Protein AF-A0A4Q3UX45-F1 (afdb_monomer_lite)

pLDDT: mean 86.04, std 10.52, range [52.03, 97.5]

Structure (mmCIF, N/CA/C/O backbone):
data_AF-A0A4Q3UX45-F1
#
_entry.id   AF-A0A4Q3UX45-F1
#
loop_
_atom_site.group_PDB
_atom_site.id
_atom_site.type_symbol
_atom_site.label_atom_id
_atom_site.label_alt_id
_atom_site.label_comp_id
_atom_site.label_asym_id
_atom_site.label_entity_id
_atom_site.label_seq_id
_atom_site.pdbx_PDB_ins_code
_atom_site.Cartn_x
_atom_site.Cartn_y
_atom_site.Cartn_z
_atom_site.occupancy
_atom_site.B_iso_or_equiv
_atom_site.auth_seq_id
_atom_site.auth_comp_id
_atom_site.auth_asym_id
_atom_site.auth_atom_id
_atom_site.pdbx_PDB_model_num
ATOM 1 N N . MET A 1 1 ? -12.780 1.726 -6.350 1.00 89.19 1 MET A N 1
ATOM 2 C CA . MET A 1 1 ? -12.411 1.282 -4.982 1.00 89.19 1 MET A CA 1
ATOM 3 C C . MET A 1 1 ? -13.266 1.918 -3.891 1.00 89.19 1 MET A C 1
ATOM 5 O O . MET A 1 1 ? -13.877 1.175 -3.138 1.00 89.19 1 MET A O 1
ATOM 9 N N . ALA A 1 2 ? -13.366 3.252 -3.803 1.00 91.94 2 ALA A N 1
ATOM 10 C CA . ALA A 1 2 ? -14.155 3.919 -2.755 1.00 91.94 2 ALA A CA 1
ATOM 11 C C . ALA A 1 2 ? -15.639 3.493 -2.726 1.00 91.94 2 ALA A C 1
ATOM 13 O O . ALA A 1 2 ? -16.190 3.243 -1.657 1.00 91.94 2 ALA A O 1
ATOM 14 N N . SER A 1 3 ? -16.268 3.343 -3.897 1.00 93.8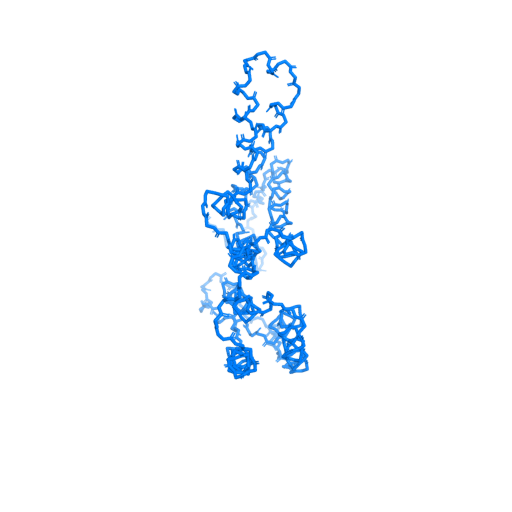1 3 SER A N 1
ATOM 15 C CA . SER A 1 3 ? -17.638 2.825 -4.032 1.00 93.81 3 SER A CA 1
ATOM 16 C C . SER A 1 3 ? -17.791 1.411 -3.462 1.00 93.81 3 SER A C 1
ATOM 18 O O . SER A 1 3 ? -18.691 1.178 -2.659 1.00 93.81 3 SER A O 1
ATOM 20 N N . TYR A 1 4 ? -16.875 0.495 -3.788 1.00 93.19 4 TYR A N 1
ATOM 21 C CA . TYR A 1 4 ? -16.869 -0.869 -3.247 1.00 93.19 4 TYR A CA 1
ATOM 22 C C . TYR A 1 4 ? -16.605 -0.897 -1.733 1.00 93.19 4 TYR A C 1
ATOM 24 O O . TYR A 1 4 ? -17.328 -1.551 -0.987 1.00 93.19 4 TYR A O 1
ATOM 32 N N . ALA A 1 5 ? -15.644 -0.109 -1.244 1.00 91.81 5 ALA A N 1
ATOM 33 C CA . ALA A 1 5 ? -15.393 0.012 0.191 1.00 91.81 5 ALA A CA 1
ATOM 34 C C . ALA A 1 5 ? -16.618 0.560 0.943 1.00 91.81 5 ALA A C 1
ATOM 36 O O . ALA A 1 5 ? -16.928 0.114 2.047 1.00 91.81 5 ALA A O 1
ATOM 37 N N . ARG A 1 6 ? -17.357 1.501 0.339 1.00 91.56 6 ARG A N 1
ATOM 38 C CA . ARG A 1 6 ? -18.617 2.020 0.886 1.00 91.56 6 ARG A CA 1
ATOM 39 C C . ARG A 1 6 ? -19.732 0.977 0.854 1.00 91.56 6 ARG A C 1
ATOM 41 O O . ARG A 1 6 ? -20.491 0.897 1.818 1.00 91.56 6 ARG A O 1
ATOM 48 N N . TYR A 1 7 ? -19.819 0.180 -0.208 1.00 92.00 7 TYR A N 1
ATOM 49 C CA . TYR A 1 7 ? -20.739 -0.951 -0.301 1.00 92.00 7 TYR A CA 1
ATOM 50 C C . TYR A 1 7 ? -20.509 -1.952 0.843 1.00 92.00 7 TYR A C 1
ATOM 52 O O . TYR A 1 7 ? -21.438 -2.220 1.606 1.00 92.00 7 TYR A O 1
ATOM 60 N N . GLU A 1 8 ? -19.269 -2.412 1.035 1.00 90.25 8 GLU A N 1
ATOM 61 C CA . GLU A 1 8 ? -18.909 -3.329 2.126 1.00 90.25 8 GLU A CA 1
ATOM 62 C C . GLU A 1 8 ? -19.123 -2.679 3.501 1.00 90.25 8 GLU A C 1
ATOM 64 O O . GLU A 1 8 ? -19.704 -3.281 4.404 1.00 90.25 8 GLU A O 1
ATOM 69 N N . ARG A 1 9 ? -18.764 -1.399 3.669 1.00 88.06 9 ARG A N 1
ATOM 70 C CA . ARG A 1 9 ? -18.966 -0.687 4.939 1.00 88.06 9 ARG A CA 1
ATOM 71 C C . ARG A 1 9 ? -20.437 -0.620 5.363 1.00 88.06 9 ARG A C 1
ATOM 73 O O . ARG A 1 9 ? -20.708 -0.677 6.563 1.00 88.06 9 ARG A O 1
ATOM 80 N N . LEU A 1 10 ? -21.350 -0.434 4.409 1.00 86.00 10 LEU A N 1
ATOM 81 C CA . LEU A 1 10 ? -22.784 -0.250 4.661 1.00 86.00 10 LEU A CA 1
ATOM 82 C C . LEU A 1 10 ? -23.580 -1.561 4.644 1.00 86.00 10 LEU A C 1
ATOM 84 O O . LEU A 1 10 ? -24.666 -1.601 5.215 1.00 86.00 10 LEU A O 1
ATOM 88 N N . GLY A 1 11 ? -23.082 -2.599 3.967 1.00 80.00 11 GLY A N 1
ATOM 89 C CA . GLY A 1 11 ? -23.815 -3.845 3.734 1.00 80.00 11 GLY A CA 1
ATOM 90 C C . GLY A 1 11 ? -23.221 -5.096 4.385 1.00 80.00 11 GLY A C 1
ATOM 91 O O . GLY A 1 11 ? -23.948 -6.082 4.529 1.00 80.00 11 GLY A O 1
ATOM 92 N N . ALA A 1 12 ? -21.938 -5.108 4.758 1.00 79.81 12 ALA A N 1
ATOM 93 C CA . ALA A 1 12 ? -21.314 -6.277 5.378 1.00 79.81 12 ALA A CA 1
ATOM 94 C C . ALA A 1 12 ? -21.759 -6.415 6.837 1.00 79.81 12 ALA A C 1
ATOM 96 O O . ALA A 1 12 ? -21.592 -5.493 7.639 1.00 79.81 12 ALA A O 1
ATOM 97 N N . SER A 1 13 ? -22.296 -7.587 7.176 1.00 80.62 13 SER A N 1
ATOM 98 C CA . SER A 1 13 ? -22.642 -7.922 8.559 1.00 80.62 13 SER A CA 1
ATOM 99 C C . SER A 1 13 ? -21.373 -8.115 9.387 1.00 80.62 13 SER A C 1
ATOM 101 O O . SER A 1 13 ? -20.330 -8.510 8.857 1.00 80.62 13 SER A O 1
ATOM 103 N N . ALA A 1 14 ? -21.448 -7.827 10.685 1.00 80.81 14 ALA A N 1
ATOM 104 C CA . ALA A 1 14 ? -20.389 -8.222 11.604 1.00 80.81 14 ALA A CA 1
ATOM 105 C C . ALA A 1 14 ? -20.322 -9.755 11.675 1.00 80.81 14 ALA A C 1
ATOM 107 O O . ALA A 1 14 ? -21.340 -10.434 11.536 1.00 80.81 14 ALA A O 1
ATOM 108 N N . LEU A 1 15 ? -19.122 -10.293 11.876 1.00 79.31 15 LEU A N 1
ATOM 109 C CA . LEU A 1 15 ? -18.953 -11.682 12.278 1.00 79.31 15 LEU A CA 1
ATOM 110 C C . LEU A 1 15 ? -19.750 -11.938 13.569 1.00 79.31 15 LEU A C 1
ATOM 112 O O . LEU A 1 15 ? -19.838 -11.026 14.400 1.00 79.31 15 LEU A O 1
ATOM 116 N N . PRO A 1 16 ? -20.322 -13.145 13.747 1.00 73.81 16 PRO A N 1
ATOM 117 C CA . PRO A 1 16 ? -20.953 -13.510 15.006 1.00 73.81 16 PRO A CA 1
ATOM 118 C C . PRO A 1 16 ? -19.961 -13.255 16.138 1.00 73.81 16 PRO A C 1
ATOM 120 O O . PRO A 1 16 ? -18.805 -13.679 16.056 1.00 73.81 16 PRO A O 1
ATOM 123 N N . LYS A 1 17 ? -20.391 -12.514 17.162 1.00 70.75 17 LYS A N 1
ATOM 124 C CA . LYS A 1 17 ? -19.606 -12.438 18.392 1.00 70.75 17 LYS A CA 1
ATOM 125 C C . LYS A 1 17 ? -19.568 -13.843 19.013 1.00 70.75 17 LYS A C 1
ATOM 127 O O . LYS A 1 17 ? -20.551 -14.570 18.850 1.00 70.75 17 LYS A O 1
ATOM 132 N N . PRO A 1 18 ? -18.467 -14.230 19.680 1.00 72.31 18 PRO A N 1
ATOM 133 C CA . PRO A 1 18 ? -18.466 -15.437 20.500 1.00 72.31 18 PRO A CA 1
ATOM 134 C C . PRO A 1 18 ? -19.637 -15.393 21.489 1.00 72.31 18 PRO A C 1
ATOM 136 O O . PRO A 1 18 ? -20.105 -14.302 21.833 1.00 72.31 18 PRO A O 1
ATOM 139 N N . GLU A 1 19 ? -20.135 -16.567 21.883 1.00 72.56 19 GLU A N 1
ATOM 140 C CA . GLU A 1 19 ? -21.236 -16.656 22.843 1.00 72.56 19 GLU A CA 1
ATOM 141 C C . GLU A 1 19 ? -20.913 -15.816 24.084 1.00 72.56 19 GLU A C 1
ATOM 143 O O . GLU A 1 19 ? -19.772 -15.858 24.557 1.00 72.56 19 GLU A O 1
ATOM 148 N N . PRO A 1 20 ? -21.873 -15.004 24.565 1.00 68.06 20 PRO A N 1
ATOM 149 C CA . PRO A 1 20 ? -21.620 -14.088 25.659 1.00 68.06 20 PRO A CA 1
ATOM 150 C C . PRO A 1 20 ? -21.168 -14.867 26.893 1.00 68.06 20 PRO A C 1
ATOM 152 O O . PRO A 1 20 ? -21.844 -15.793 27.344 1.00 68.06 20 PRO A O 1
ATOM 155 N N . GLY A 1 21 ? -20.006 -14.495 27.419 1.00 70.00 21 GLY A N 1
ATOM 156 C CA . GLY A 1 21 ? -19.468 -15.080 28.636 1.00 70.00 21 GLY A CA 1
ATOM 157 C C . GLY A 1 21 ? -20.211 -14.573 29.877 1.00 70.00 21 GLY A C 1
ATOM 158 O O . GLY A 1 21 ? -20.934 -13.580 29.813 1.00 70.00 21 GLY A O 1
ATOM 159 N N . PRO A 1 22 ? -19.984 -15.181 31.053 1.00 65.88 22 PRO A N 1
ATOM 160 C CA . PRO A 1 22 ? -20.593 -14.743 32.315 1.00 65.88 22 PRO A CA 1
ATOM 161 C C . PRO A 1 22 ? -20.213 -13.308 32.737 1.00 65.88 22 PRO A C 1
ATOM 163 O O . PRO A 1 22 ? -20.811 -12.763 33.659 1.00 65.88 22 PRO A O 1
ATOM 166 N N . LEU A 1 23 ? -19.225 -12.698 32.071 1.00 68.50 23 LEU A N 1
ATOM 167 C CA . LEU A 1 23 ? -18.780 -11.318 32.286 1.00 68.50 23 LEU A CA 1
ATOM 168 C C . LEU A 1 23 ? -19.378 -10.324 31.278 1.00 68.50 23 LEU A C 1
ATOM 170 O O . LEU A 1 23 ? -19.192 -9.116 31.437 1.00 68.50 23 LEU A O 1
ATOM 174 N N . ASP A 1 24 ? -20.063 -10.805 30.238 1.00 65.38 24 ASP A N 1
ATOM 175 C CA . ASP A 1 24 ? -20.664 -9.930 29.240 1.00 65.38 24 ASP A CA 1
ATOM 176 C C . ASP A 1 24 ? -21.957 -9.305 29.783 1.00 65.38 24 ASP A C 1
ATOM 178 O O . ASP A 1 24 ? -22.755 -9.975 30.445 1.00 65.38 24 ASP A O 1
ATOM 182 N N . PRO A 1 25 ? -22.198 -8.008 29.517 1.00 66.88 25 PRO A N 1
ATOM 183 C CA . PRO A 1 25 ? -23.401 -7.344 29.990 1.00 66.88 25 PRO A CA 1
ATOM 184 C C . PRO A 1 25 ? -24.648 -8.040 29.417 1.00 66.88 25 PRO A C 1
ATOM 186 O O . PRO A 1 25 ? -24.677 -8.351 28.220 1.00 66.88 25 PRO A O 1
ATOM 189 N N . PRO A 1 26 ? -25.699 -8.259 30.231 1.00 66.94 26 PRO A N 1
ATOM 190 C CA . PRO A 1 26 ? -26.900 -8.944 29.779 1.00 66.94 26 PRO A CA 1
ATOM 191 C C . PRO A 1 26 ? -27.541 -8.185 28.615 1.00 66.94 26 PRO A C 1
ATOM 193 O O . PRO A 1 26 ? -27.599 -6.952 28.611 1.00 66.94 26 PRO A O 1
ATOM 196 N N . ALA A 1 27 ? -28.042 -8.923 27.622 1.00 63.50 27 ALA A N 1
ATOM 197 C CA . ALA A 1 27 ? -28.739 -8.338 26.485 1.00 63.50 27 ALA A CA 1
ATOM 198 C C . ALA A 1 27 ? -29.970 -7.552 26.976 1.00 63.50 27 ALA A C 1
ATOM 200 O O . ALA A 1 27 ? -30.952 -8.119 27.451 1.00 63.50 27 ALA A O 1
ATOM 201 N N . THR A 1 28 ? -29.915 -6.223 26.899 1.00 64.50 28 THR A N 1
ATOM 202 C CA . THR A 1 28 ? -31.010 -5.343 27.328 1.00 64.50 28 THR A CA 1
ATOM 203 C C . THR A 1 28 ? -32.055 -5.191 26.221 1.00 64.50 28 THR A C 1
ATOM 205 O O . THR A 1 28 ? -31.749 -5.342 25.038 1.00 64.50 28 THR A O 1
ATOM 208 N N . LYS A 1 29 ? -33.294 -4.801 26.567 1.00 52.03 29 LYS A N 1
ATOM 209 C CA . LYS A 1 29 ? -34.381 -4.499 25.602 1.00 52.03 29 LYS A CA 1
ATOM 210 C C . LYS A 1 29 ? -33.999 -3.479 24.508 1.00 52.03 29 LYS A C 1
ATOM 212 O O . LYS A 1 29 ? -34.695 -3.381 23.501 1.00 52.03 29 LYS A O 1
ATOM 217 N N . SER A 1 30 ? -32.923 -2.708 24.690 1.00 55.88 30 SER A N 1
ATOM 218 C CA . SER A 1 30 ? -32.415 -1.723 23.726 1.00 55.88 30 SER A CA 1
ATOM 219 C C . SER A 1 30 ? -31.365 -2.271 22.752 1.00 55.88 30 SER A C 1
ATOM 221 O O . SER A 1 30 ? -30.967 -1.546 21.837 1.00 55.88 30 SER A O 1
ATOM 223 N N . SER A 1 31 ? -30.946 -3.535 22.879 1.00 58.84 31 SER A N 1
ATOM 224 C CA . SER A 1 31 ? -30.048 -4.191 21.922 1.00 58.84 31 SER A CA 1
ATOM 225 C C . SER A 1 31 ? -30.778 -4.498 20.605 1.00 58.84 31 SER A C 1
ATOM 227 O O . SER A 1 31 ? -31.187 -5.614 20.305 1.00 58.84 31 SER A O 1
ATOM 229 N N . ARG A 1 32 ? -31.002 -3.454 19.798 1.00 54.66 32 ARG A N 1
ATOM 230 C CA . ARG A 1 32 ? -31.615 -3.572 18.471 1.00 54.66 32 ARG A CA 1
ATOM 231 C C . ARG A 1 32 ? -30.605 -4.155 17.487 1.00 54.66 32 ARG A C 1
ATOM 233 O O . ARG A 1 32 ? -29.562 -3.555 17.236 1.00 54.66 32 ARG A O 1
ATOM 240 N N . LEU A 1 33 ? -30.959 -5.277 16.865 1.00 56.91 33 LEU A N 1
ATOM 241 C CA . LEU A 1 33 ? -30.326 -5.728 15.629 1.00 56.91 33 LEU A CA 1
ATOM 242 C C . LEU A 1 33 ? -30.602 -4.676 14.550 1.00 56.91 33 LEU A C 1
ATOM 244 O O . LEU A 1 33 ? -31.740 -4.500 14.111 1.00 56.91 33 LEU A O 1
ATOM 248 N N . SER A 1 34 ? -29.578 -3.927 14.144 1.00 55.97 34 SER A N 1
ATOM 249 C CA . SER A 1 34 ? -29.713 -3.040 12.995 1.00 55.97 34 SER A CA 1
ATOM 250 C C . SER A 1 34 ? -29.810 -3.902 11.736 1.00 55.97 34 SER A C 1
ATOM 252 O O . SER A 1 34 ? -28.873 -4.601 11.355 1.00 55.97 34 SER A O 1
ATOM 254 N N . LEU A 1 35 ? -30.973 -3.882 11.084 1.00 59.50 35 LEU A N 1
ATOM 255 C CA . LEU A 1 35 ? -31.128 -4.491 9.768 1.00 59.50 35 LEU A CA 1
ATOM 256 C C . LEU A 1 35 ? -30.293 -3.679 8.772 1.00 59.50 35 LEU A C 1
ATOM 258 O O . LEU A 1 35 ? -30.661 -2.571 8.374 1.00 59.50 35 LEU A O 1
ATOM 262 N N . LEU A 1 36 ? -29.135 -4.215 8.387 1.00 65.56 36 LEU A N 1
ATOM 263 C CA . LEU A 1 36 ? -28.297 -3.617 7.353 1.00 65.56 36 LEU A CA 1
ATOM 264 C C . LEU A 1 36 ? -28.993 -3.774 5.999 1.00 65.56 36 LEU A C 1
ATOM 266 O O . LEU A 1 36 ? -29.060 -4.866 5.435 1.00 65.56 36 LEU A O 1
ATOM 270 N N . ARG A 1 37 ? -29.514 -2.670 5.456 1.00 68.25 37 ARG A N 1
ATOM 271 C CA . ARG A 1 37 ? -30.118 -2.664 4.121 1.00 68.25 37 ARG A CA 1
ATOM 272 C C . ARG A 1 37 ? -29.024 -2.660 3.059 1.00 68.25 37 ARG A C 1
ATOM 274 O O . ARG A 1 37 ? -28.214 -1.735 2.984 1.00 68.25 37 ARG A O 1
ATOM 281 N N . GLU A 1 38 ? -29.031 -3.677 2.206 1.00 71.31 38 GLU A N 1
ATOM 282 C CA . GLU A 1 38 ? -28.116 -3.765 1.073 1.00 71.31 38 GLU A CA 1
ATOM 283 C C . GLU A 1 38 ? -28.329 -2.596 0.102 1.00 71.31 38 GLU A C 1
ATOM 285 O O . GLU A 1 38 ? -29.424 -2.380 -0.416 1.00 71.31 38 GLU A O 1
ATOM 290 N N . ARG A 1 39 ? -27.258 -1.849 -0.181 1.00 83.38 39 ARG A N 1
ATOM 291 C CA . ARG A 1 39 ? -27.262 -0.753 -1.158 1.00 83.38 39 ARG A CA 1
ATOM 292 C C . ARG A 1 39 ? -26.524 -1.170 -2.428 1.00 83.38 39 ARG A C 1
ATOM 294 O O . ARG A 1 39 ? -25.414 -0.701 -2.680 1.00 83.38 39 ARG A O 1
ATOM 301 N N . LYS A 1 40 ? -27.157 -2.038 -3.229 1.00 87.31 40 LYS A N 1
ATOM 302 C CA . LYS A 1 40 ? -26.594 -2.600 -4.478 1.00 87.31 40 LYS A CA 1
ATOM 303 C C . LYS A 1 40 ? -26.080 -1.538 -5.458 1.00 87.31 40 LYS A C 1
ATOM 305 O O . LYS A 1 40 ? -25.130 -1.803 -6.183 1.00 87.31 40 LYS A O 1
ATOM 310 N N . GLY A 1 41 ? -26.633 -0.321 -5.426 1.00 91.81 41 GLY A N 1
ATOM 311 C CA . GLY A 1 41 ? -26.172 0.798 -6.258 1.00 91.81 41 GLY A CA 1
ATOM 312 C C . GLY A 1 41 ? -24.676 1.109 -6.116 1.00 91.81 41 GLY A C 1
ATOM 313 O O . GLY A 1 41 ? -24.026 1.417 -7.107 1.00 91.81 41 GLY A O 1
ATOM 314 N N . TRP A 1 42 ? -24.089 0.949 -4.923 1.00 93.56 42 TRP A N 1
ATOM 315 C CA . TRP A 1 42 ? -22.645 1.147 -4.735 1.00 93.56 42 TRP A CA 1
ATOM 316 C C . TRP A 1 42 ? -21.803 0.039 -5.373 1.00 93.56 42 TRP A C 1
ATOM 318 O O . TRP A 1 42 ? -20.725 0.325 -5.893 1.00 93.56 42 TRP A O 1
ATOM 328 N N . ALA A 1 43 ? -22.295 -1.202 -5.354 1.00 91.06 43 ALA A N 1
ATOM 329 C CA . ALA A 1 43 ? -21.636 -2.321 -6.015 1.00 91.06 43 ALA A CA 1
ATOM 330 C C . ALA A 1 43 ? -21.691 -2.156 -7.541 1.0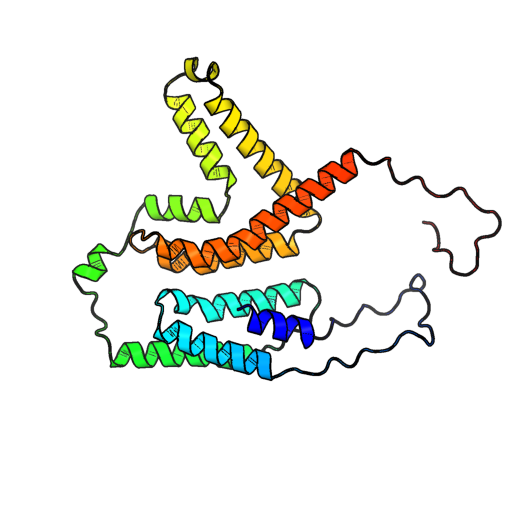0 91.06 43 ALA A C 1
ATOM 332 O O . ALA A 1 43 ? -20.646 -2.186 -8.182 1.00 91.06 43 ALA A O 1
ATOM 333 N N . LEU A 1 44 ? -22.864 -1.837 -8.100 1.00 94.44 44 LEU A N 1
ATOM 334 C CA . LEU A 1 44 ? -23.026 -1.554 -9.533 1.00 94.44 44 LEU A CA 1
ATOM 335 C C . LEU A 1 44 ? -22.134 -0.397 -9.995 1.00 94.44 44 LEU A C 1
ATOM 337 O O . LEU A 1 44 ? -21.411 -0.533 -10.979 1.00 94.44 44 LEU A O 1
ATOM 341 N N . LEU A 1 45 ? -22.112 0.707 -9.241 1.00 96.19 45 LEU A N 1
ATOM 342 C CA . LEU A 1 45 ? -21.220 1.830 -9.521 1.00 96.19 45 LEU A CA 1
ATOM 343 C C . LEU A 1 45 ? -19.749 1.398 -9.488 1.00 96.19 45 LEU A C 1
ATOM 345 O O . LEU A 1 45 ? -18.958 1.831 -10.317 1.00 96.19 45 LEU A O 1
ATOM 349 N N . SER A 1 46 ? -19.361 0.531 -8.548 1.00 95.25 46 SER A N 1
ATOM 350 C CA . SER A 1 46 ? -17.990 0.019 -8.495 1.00 95.25 46 SER A CA 1
ATOM 351 C C . SER A 1 46 ? -17.626 -0.848 -9.699 1.00 95.25 46 SER A C 1
ATOM 353 O O . SER A 1 46 ? -16.510 -0.721 -10.197 1.00 95.25 46 SER A O 1
ATOM 355 N N . THR A 1 47 ? -18.557 -1.664 -10.197 1.00 95.50 47 THR A N 1
ATOM 356 C CA . THR A 1 47 ? -18.375 -2.484 -11.401 1.00 95.50 47 THR A CA 1
ATOM 357 C C . THR A 1 47 ? -18.271 -1.613 -12.650 1.00 95.50 47 THR A C 1
ATOM 359 O O . THR A 1 47 ? -17.351 -1.807 -13.439 1.00 95.50 47 THR A O 1
ATOM 362 N N . LEU A 1 48 ? -19.132 -0.598 -12.789 1.00 96.62 48 LEU A N 1
ATOM 363 C CA . LEU A 1 48 ? -19.062 0.378 -13.882 1.00 96.62 48 LEU A CA 1
ATOM 364 C C . LEU A 1 48 ? -17.713 1.111 -13.888 1.00 96.62 48 LEU A C 1
ATOM 366 O O . LEU A 1 48 ? -17.029 1.149 -14.907 1.00 96.62 48 LEU A O 1
ATOM 370 N N . CYS A 1 49 ? -17.293 1.649 -12.739 1.00 96.44 49 CYS A N 1
ATOM 371 C CA . CYS A 1 49 ? -15.997 2.317 -12.624 1.00 96.44 49 CYS A CA 1
ATOM 372 C C . CYS A 1 49 ? -14.827 1.366 -12.909 1.00 96.44 49 CYS A C 1
ATOM 374 O O . CYS A 1 49 ? -13.825 1.808 -13.456 1.00 96.44 49 CYS A O 1
ATOM 376 N N . ALA A 1 50 ? -14.933 0.085 -12.540 1.00 95.62 50 ALA A N 1
ATOM 377 C CA . ALA A 1 50 ? -13.902 -0.903 -12.846 1.00 95.62 50 ALA A CA 1
ATOM 378 C C . ALA A 1 50 ? -13.796 -1.172 -14.353 1.00 95.62 50 ALA A C 1
ATOM 380 O O . ALA A 1 50 ? -12.687 -1.210 -14.877 1.00 95.62 50 ALA A O 1
ATOM 381 N N . ALA A 1 51 ? -14.928 -1.288 -15.052 1.00 96.00 51 ALA A N 1
ATOM 382 C CA . ALA A 1 51 ? -14.951 -1.440 -16.504 1.00 96.00 51 ALA A CA 1
ATOM 383 C C . ALA A 1 51 ? -14.336 -0.221 -17.212 1.00 96.00 51 ALA A C 1
ATOM 385 O O . ALA A 1 51 ? -13.473 -0.380 -18.071 1.00 96.00 51 ALA A O 1
ATOM 386 N N . LEU A 1 52 ? -14.717 0.994 -16.798 1.00 96.12 52 LEU A N 1
ATOM 387 C CA . LEU A 1 52 ? -14.150 2.232 -17.342 1.00 96.12 52 LEU A CA 1
ATOM 388 C C . LEU A 1 52 ? -12.644 2.338 -17.074 1.00 96.12 52 LEU A C 1
ATOM 390 O O . LEU A 1 52 ? -11.897 2.693 -17.978 1.00 96.12 52 LEU A O 1
ATOM 394 N N . ALA A 1 53 ? -12.191 1.978 -15.869 1.00 94.62 53 ALA A N 1
ATOM 395 C CA . ALA A 1 53 ? -10.773 2.000 -15.521 1.00 94.62 53 ALA A CA 1
ATOM 396 C C . ALA A 1 53 ? -9.952 1.013 -16.365 1.00 94.62 53 ALA A C 1
ATOM 398 O O . ALA A 1 53 ? -8.884 1.379 -16.843 1.00 94.62 53 ALA A O 1
ATOM 399 N N . LEU A 1 54 ? -10.453 -0.210 -16.583 1.00 94.19 54 LEU A N 1
ATOM 400 C CA . LEU A 1 54 ? -9.805 -1.199 -17.457 1.00 94.19 54 LEU A CA 1
ATOM 401 C C . LEU A 1 54 ? -9.733 -0.730 -18.915 1.00 94.19 54 LEU A C 1
ATOM 403 O O . LEU A 1 54 ? -8.765 -1.033 -19.606 1.00 94.19 54 LEU A O 1
ATOM 407 N N . ALA A 1 55 ? -10.734 0.021 -19.378 1.00 91.88 55 ALA A N 1
ATOM 408 C CA . ALA A 1 55 ? -10.735 0.593 -20.720 1.00 91.88 55 ALA A CA 1
ATOM 409 C C . ALA A 1 55 ? -9.778 1.791 -20.865 1.00 91.88 55 ALA A C 1
ATOM 411 O O . ALA A 1 55 ? -9.280 2.033 -21.961 1.00 91.88 55 ALA A O 1
ATOM 412 N N . SER A 1 56 ? -9.524 2.544 -19.788 1.00 91.56 56 SER A N 1
ATOM 413 C CA . SER A 1 56 ? -8.786 3.811 -19.845 1.00 91.56 56 SER A CA 1
ATOM 414 C C . SER A 1 56 ? -7.338 3.736 -19.368 1.00 91.56 56 SER A C 1
ATOM 416 O O . SER A 1 56 ? -6.546 4.606 -19.723 1.00 91.56 56 SER A O 1
ATOM 418 N N . TYR A 1 57 ? -6.996 2.780 -18.501 1.00 86.75 57 TYR A N 1
ATOM 419 C CA . TYR A 1 57 ? -5.731 2.801 -17.775 1.00 86.75 57 TYR A CA 1
ATOM 420 C C . TYR A 1 57 ? -5.114 1.415 -17.613 1.00 86.75 57 TYR A C 1
ATOM 422 O O . TYR A 1 57 ? -5.740 0.480 -17.123 1.00 86.75 57 TYR A O 1
ATOM 430 N N . GLU A 1 58 ? -3.839 1.287 -17.968 1.00 85.25 58 GLU A N 1
ATOM 431 C CA . GLU A 1 58 ? -3.154 -0.006 -18.003 1.00 85.25 58 GLU A CA 1
ATOM 432 C C . GLU A 1 58 ? -2.923 -0.625 -16.620 1.00 85.25 58 GLU A C 1
ATOM 434 O O . GLU A 1 58 ? -3.027 -1.842 -16.473 1.00 85.25 58 GLU A O 1
ATOM 439 N N . GLN A 1 59 ? -2.711 0.184 -15.574 1.00 88.69 59 GLN A N 1
ATOM 440 C CA . GLN A 1 59 ? -2.559 -0.338 -14.207 1.00 88.69 59 GLN A CA 1
ATOM 441 C C . GLN A 1 59 ? -3.855 -0.913 -13.638 1.00 88.69 59 GLN A C 1
ATOM 443 O O . GLN A 1 59 ? -3.825 -1.640 -12.640 1.00 88.69 59 GLN A O 1
ATOM 448 N N . ALA A 1 60 ? -5.004 -0.615 -14.255 1.00 92.75 60 ALA A N 1
ATOM 449 C CA . ALA A 1 60 ? -6.293 -1.099 -13.784 1.00 92.75 60 ALA A CA 1
ATOM 450 C C . ALA A 1 60 ? -6.395 -2.633 -13.813 1.00 92.75 60 ALA A C 1
ATOM 452 O O . ALA A 1 60 ? -7.284 -3.185 -13.168 1.00 92.75 60 ALA A O 1
ATOM 453 N N . VAL A 1 61 ? -5.457 -3.341 -14.455 1.00 93.50 61 VAL A N 1
ATOM 454 C CA . VAL A 1 61 ? -5.326 -4.803 -14.339 1.00 93.50 61 VAL A CA 1
ATOM 455 C C . VAL A 1 61 ? -5.169 -5.281 -12.891 1.00 93.50 61 VAL A C 1
ATOM 457 O O . VAL A 1 61 ? -5.643 -6.364 -12.556 1.00 93.50 61 VAL A O 1
ATOM 460 N N . MET A 1 62 ? -4.588 -4.464 -12.003 1.00 94.94 62 MET A N 1
ATOM 461 C CA . MET A 1 62 ? -4.473 -4.785 -10.572 1.00 94.94 62 MET A CA 1
ATOM 462 C C . MET A 1 62 ? -5.723 -4.428 -9.770 1.00 94.94 62 MET A C 1
ATOM 464 O O . MET A 1 62 ? -5.840 -4.809 -8.604 1.00 94.94 62 MET A O 1
ATOM 468 N N . LEU A 1 63 ? -6.680 -3.706 -10.360 1.00 94.88 63 LEU A N 1
ATOM 469 C CA . LEU A 1 63 ? -7.868 -3.230 -9.659 1.00 94.88 63 LEU A CA 1
ATOM 470 C C . LEU A 1 63 ? -8.680 -4.369 -9.016 1.00 94.88 63 LEU A C 1
ATOM 472 O O . LEU A 1 63 ? -9.046 -4.204 -7.850 1.00 94.88 63 LEU A O 1
ATOM 476 N N . PRO A 1 64 ? -8.942 -5.521 -9.672 1.00 96.25 64 PRO A N 1
ATOM 477 C CA . PRO A 1 64 ? -9.632 -6.641 -9.027 1.00 96.25 64 PRO A CA 1
ATOM 478 C C . PRO A 1 64 ? -8.868 -7.186 -7.820 1.00 96.25 64 PRO A C 1
ATOM 480 O O . PRO A 1 64 ? -9.469 -7.416 -6.774 1.00 96.25 64 PRO A O 1
ATOM 483 N N . ALA A 1 65 ? -7.542 -7.311 -7.918 1.00 96.12 65 ALA A N 1
ATOM 484 C CA . ALA A 1 65 ? -6.705 -7.762 -6.809 1.00 96.12 65 ALA A CA 1
ATOM 485 C C . ALA A 1 65 ? -6.745 -6.764 -5.635 1.00 96.12 65 ALA A C 1
ATOM 487 O O . ALA A 1 65 ? -6.890 -7.159 -4.478 1.00 96.12 65 ALA A O 1
ATOM 488 N N . CYS A 1 66 ? -6.723 -5.458 -5.913 1.00 95.69 66 CYS A N 1
ATOM 489 C CA . CYS A 1 66 ? -6.882 -4.428 -4.887 1.00 95.69 66 CYS A CA 1
ATOM 490 C C . CYS A 1 66 ? -8.293 -4.418 -4.270 1.00 95.69 66 CYS A C 1
ATOM 492 O O . CYS A 1 66 ? -8.435 -4.218 -3.064 1.00 95.69 66 CYS A O 1
ATOM 494 N N . LEU A 1 67 ? -9.352 -4.644 -5.056 1.00 95.69 67 LEU A N 1
ATOM 495 C CA . LEU A 1 67 ? -10.728 -4.768 -4.551 1.00 95.69 67 LEU A CA 1
ATOM 496 C C . LEU A 1 67 ? -10.901 -6.021 -3.685 1.00 95.69 67 LEU A C 1
ATOM 498 O O . LEU A 1 67 ? -11.582 -5.964 -2.658 1.00 95.69 67 LEU A O 1
ATOM 502 N N . LEU A 1 68 ? -10.243 -7.121 -4.046 1.00 96.19 68 LEU A N 1
ATOM 503 C CA . LEU A 1 68 ? -10.152 -8.316 -3.215 1.00 96.19 68 LEU A CA 1
ATOM 504 C C . LEU A 1 68 ? -9.426 -8.009 -1.901 1.00 96.19 68 LEU A C 1
ATOM 506 O O . LEU A 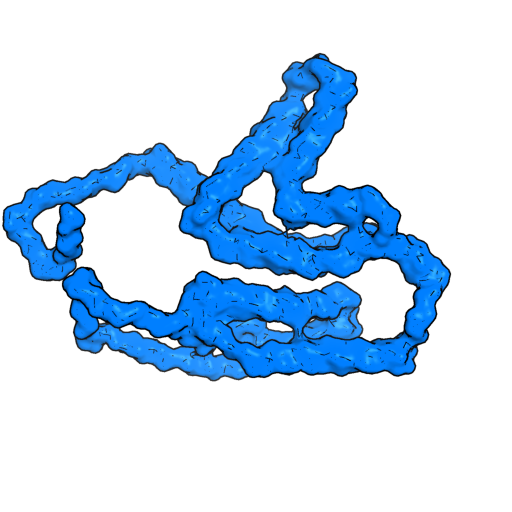1 68 ? -9.927 -8.351 -0.832 1.00 96.19 68 LEU A O 1
ATOM 510 N N . GLY A 1 69 ? -8.301 -7.292 -1.957 1.00 95.12 69 GLY A N 1
ATOM 511 C CA . GLY A 1 69 ? -7.576 -6.839 -0.769 1.00 95.12 69 GLY A CA 1
ATOM 512 C C . GLY A 1 69 ? -8.437 -5.980 0.164 1.00 95.12 69 GLY A C 1
ATOM 513 O O . GLY A 1 69 ? -8.375 -6.146 1.380 1.00 95.12 69 GLY A O 1
ATOM 514 N N . VAL A 1 70 ? -9.321 -5.133 -0.378 1.00 94.19 70 VAL A N 1
ATOM 515 C CA . VAL A 1 70 ? -10.319 -4.392 0.419 1.00 94.19 70 VAL A CA 1
ATOM 516 C C . VAL A 1 70 ? -11.305 -5.343 1.109 1.00 94.19 70 VAL A C 1
ATOM 518 O O . VAL A 1 70 ? -11.579 -5.173 2.297 1.00 94.19 70 VAL A O 1
ATOM 521 N N . ALA A 1 71 ? -11.824 -6.357 0.411 1.00 94.06 71 ALA A N 1
ATOM 522 C CA . ALA A 1 71 ? -12.720 -7.352 1.008 1.00 94.06 71 ALA A CA 1
ATOM 523 C C . ALA A 1 71 ? -12.028 -8.147 2.131 1.00 94.06 71 ALA A C 1
ATOM 525 O O . ALA A 1 71 ? -12.593 -8.321 3.214 1.00 94.06 71 ALA A O 1
ATOM 526 N N . VAL A 1 72 ? -10.777 -8.560 1.906 1.00 94.44 72 VAL A N 1
ATOM 527 C CA . VAL A 1 72 ? -9.932 -9.223 2.910 1.00 94.44 72 VAL A CA 1
ATOM 528 C C . VAL A 1 72 ? -9.681 -8.303 4.105 1.00 94.44 72 VAL A C 1
ATOM 530 O O . VAL A 1 72 ? -9.817 -8.741 5.244 1.00 94.44 72 VAL A O 1
ATOM 533 N N . ALA A 1 73 ? -9.408 -7.016 3.889 1.00 93.12 73 ALA A N 1
ATOM 534 C CA . ALA A 1 73 ? -9.241 -6.056 4.977 1.00 93.12 73 ALA A CA 1
ATOM 535 C C . ALA A 1 73 ? -10.501 -5.952 5.850 1.00 93.12 73 ALA A C 1
ATOM 537 O O . ALA A 1 73 ? -10.409 -5.997 7.077 1.00 93.12 73 ALA A O 1
ATOM 538 N N . PHE A 1 74 ? -11.693 -5.899 5.244 1.00 92.06 74 PHE A N 1
ATOM 539 C CA . PHE A 1 74 ? -12.951 -5.943 5.997 1.00 92.06 74 PHE A CA 1
ATOM 540 C C . PHE A 1 74 ? -13.145 -7.271 6.739 1.00 92.06 74 PHE A C 1
ATOM 542 O O . PHE A 1 74 ? -13.633 -7.267 7.872 1.00 92.06 74 PHE A O 1
ATOM 549 N N . ARG A 1 75 ? -12.727 -8.397 6.150 1.00 91.12 75 ARG A N 1
ATOM 550 C CA . ARG A 1 75 ? -12.749 -9.709 6.810 1.00 91.12 75 ARG A CA 1
ATOM 551 C C . ARG A 1 75 ? -11.872 -9.733 8.061 1.00 91.12 75 ARG A C 1
ATOM 553 O O . ARG A 1 75 ? -12.348 -10.137 9.120 1.00 91.12 75 ARG A O 1
ATOM 560 N N . LEU A 1 76 ? -10.635 -9.247 7.956 1.00 90.00 76 LEU A N 1
ATOM 561 C CA . LEU A 1 76 ? -9.683 -9.142 9.071 1.00 90.00 76 LEU A CA 1
ATOM 562 C C . LEU A 1 76 ? -10.164 -8.184 10.173 1.00 90.00 76 LEU A C 1
ATOM 564 O O . LEU A 1 76 ? -9.773 -8.309 11.330 1.00 90.00 76 LEU A O 1
ATOM 568 N N . GLN A 1 77 ? -11.048 -7.246 9.832 1.00 87.56 77 GLN A N 1
ATOM 569 C CA . GLN A 1 77 ? -11.711 -6.346 10.779 1.00 87.56 77 GLN A CA 1
ATOM 570 C C . GLN A 1 77 ? -12.982 -6.941 11.405 1.00 87.56 77 GLN A C 1
ATOM 572 O O . GLN A 1 77 ? -13.731 -6.222 12.067 1.00 87.56 77 GLN A O 1
ATOM 577 N N . GLY A 1 78 ? -13.252 -8.232 11.207 1.00 87.00 78 GLY A N 1
ATOM 578 C CA . GLY A 1 78 ? -14.399 -8.894 11.819 1.00 87.00 78 GLY A CA 1
ATOM 579 C C . GLY A 1 78 ? -15.704 -8.722 11.041 1.00 87.00 78 GLY A C 1
ATOM 580 O O . GLY A 1 78 ? -16.774 -8.789 11.639 1.00 87.00 78 GLY A O 1
ATOM 581 N N . ARG A 1 79 ? -15.661 -8.463 9.728 1.00 89.19 79 ARG A N 1
ATOM 582 C CA . ARG A 1 79 ? -16.868 -8.391 8.884 1.00 89.19 79 ARG A CA 1
ATOM 583 C C . ARG A 1 79 ? -17.020 -9.611 7.977 1.00 89.19 79 ARG A C 1
ATOM 585 O O . ARG A 1 79 ? -16.083 -10.381 7.756 1.00 89.19 79 ARG A O 1
ATOM 592 N N . LEU A 1 80 ? -18.225 -9.788 7.449 1.00 88.38 80 LEU A N 1
ATOM 593 C CA . LEU A 1 80 ? -18.572 -10.781 6.437 1.00 88.38 80 LEU A CA 1
ATOM 594 C C . LEU A 1 80 ? -18.681 -10.090 5.068 1.00 88.38 80 LEU A C 1
ATOM 596 O O . LEU A 1 80 ? -19.763 -9.598 4.730 1.00 88.38 80 LEU A O 1
ATOM 600 N N . PRO A 1 81 ? -17.573 -9.997 4.307 1.00 89.12 81 PRO A N 1
ATOM 601 C CA . PRO A 1 81 ? -17.607 -9.415 2.975 1.00 89.12 81 PRO A CA 1
ATOM 602 C C . PRO A 1 81 ? -18.406 -10.289 2.011 1.00 89.12 81 PRO A C 1
ATOM 604 O O . PRO A 1 81 ? -18.513 -11.509 2.175 1.00 89.12 81 PRO A O 1
ATOM 607 N N . ARG A 1 82 ? -18.963 -9.663 0.977 1.00 88.50 82 ARG A N 1
ATOM 608 C CA . ARG A 1 82 ? -19.838 -10.340 0.014 1.00 88.50 82 ARG A CA 1
ATOM 609 C C . ARG A 1 82 ? -19.040 -10.758 -1.213 1.00 88.50 82 ARG A C 1
ATOM 611 O O . ARG A 1 82 ? -18.979 -10.041 -2.210 1.00 88.50 82 ARG A O 1
ATOM 618 N N . TRP A 1 83 ? -18.455 -11.949 -1.133 1.00 90.94 83 TRP A N 1
ATOM 619 C CA . TRP A 1 83 ? -17.558 -12.499 -2.155 1.00 90.94 83 TRP A CA 1
ATOM 620 C C . TRP A 1 83 ? -18.172 -12.615 -3.554 1.00 90.94 83 TRP A C 1
ATOM 622 O O . TRP A 1 83 ? -17.439 -12.556 -4.534 1.00 90.94 83 TRP A O 1
ATOM 632 N N . SER A 1 84 ? -19.500 -12.711 -3.679 1.00 91.44 84 SER A N 1
ATOM 633 C CA . SER A 1 84 ? -20.177 -12.823 -4.979 1.00 91.44 84 SER A CA 1
ATOM 634 C C . SER A 1 84 ? -19.853 -11.671 -5.935 1.00 91.44 84 SER A C 1
ATOM 636 O O . SER A 1 84 ? -19.712 -11.897 -7.131 1.00 91.44 84 SER A O 1
ATOM 638 N N . TRP A 1 85 ? -19.654 -10.451 -5.427 1.00 91.25 85 TRP A N 1
ATOM 639 C CA . TRP A 1 85 ? -19.299 -9.301 -6.267 1.00 91.25 85 TRP A CA 1
ATOM 640 C C . TRP A 1 85 ? -17.868 -9.346 -6.804 1.00 91.25 85 TRP A C 1
ATOM 642 O O . TRP A 1 85 ? -17.581 -8.698 -7.809 1.00 91.25 85 TRP A O 1
ATOM 652 N N . GLN A 1 86 ? -16.983 -10.133 -6.184 1.00 95.00 86 GLN A N 1
ATOM 653 C CA . GLN A 1 86 ? -15.633 -10.340 -6.707 1.00 95.00 86 GLN A CA 1
ATOM 654 C C . GLN A 1 86 ? -15.683 -11.013 -8.078 1.00 95.00 86 GLN A C 1
ATOM 656 O O . GLN A 1 86 ? -14.915 -10.635 -8.958 1.00 95.00 86 GLN A O 1
ATOM 661 N N . ILE A 1 87 ? -16.644 -11.921 -8.293 1.00 95.50 87 ILE A N 1
ATOM 662 C CA . ILE A 1 87 ? -16.853 -12.594 -9.581 1.00 95.50 87 ILE A CA 1
ATOM 663 C C . ILE A 1 87 ? -16.981 -11.559 -10.703 1.00 95.50 87 ILE A C 1
ATOM 665 O O . ILE A 1 87 ? -16.314 -11.691 -11.721 1.00 95.50 87 ILE A O 1
ATOM 669 N N . SER A 1 88 ? -17.750 -10.486 -10.496 1.00 95.62 88 SER A N 1
ATOM 670 C CA . SER A 1 88 ? -17.930 -9.433 -11.501 1.00 95.62 88 SER A CA 1
ATOM 671 C C . SER A 1 88 ? -16.626 -8.703 -11.841 1.00 95.62 88 SER A C 1
ATOM 673 O O . SER A 1 88 ? -16.373 -8.425 -13.010 1.00 95.62 88 SER A O 1
ATOM 675 N N . PHE A 1 89 ? -15.776 -8.395 -10.855 1.00 96.69 89 PHE A N 1
ATOM 676 C CA . PHE A 1 89 ? -14.500 -7.711 -11.112 1.00 96.69 89 PHE A CA 1
ATOM 677 C C . PHE A 1 89 ? -13.498 -8.607 -11.840 1.00 96.69 89 PHE A C 1
ATOM 679 O O . PHE A 1 89 ? -12.824 -8.153 -12.764 1.00 96.69 89 PHE A O 1
ATOM 686 N N . TRP A 1 90 ? -13.421 -9.880 -11.452 1.00 97.50 90 TRP A N 1
ATOM 687 C CA . TRP A 1 90 ? -12.560 -10.856 -12.116 1.00 97.50 90 TRP A CA 1
ATOM 688 C C . TRP A 1 90 ? -13.057 -11.181 -13.525 1.00 97.50 90 TRP A C 1
ATOM 690 O O . TRP A 1 90 ? -12.250 -11.239 -14.447 1.00 97.50 90 TRP A O 1
ATOM 700 N N . ALA A 1 91 ? -14.372 -11.300 -13.725 1.00 97.38 91 ALA A N 1
ATOM 701 C CA . ALA A 1 91 ? -14.967 -11.481 -15.046 1.00 97.38 91 ALA A CA 1
ATOM 702 C C . ALA A 1 91 ? -14.651 -10.305 -15.983 1.00 97.38 91 ALA A C 1
ATOM 704 O O . ALA A 1 91 ? -14.303 -10.532 -17.138 1.00 97.38 91 ALA A O 1
ATOM 705 N N . LEU A 1 92 ? -14.698 -9.060 -15.487 1.00 97.00 92 LEU A N 1
ATOM 706 C CA . LEU A 1 92 ? -14.290 -7.883 -16.264 1.00 97.00 92 LEU A CA 1
ATOM 707 C C . LEU A 1 92 ? -12.813 -7.934 -16.665 1.00 97.00 92 LEU A C 1
ATOM 709 O O . LEU A 1 92 ? -12.490 -7.639 -17.812 1.00 97.00 92 LEU A O 1
ATOM 713 N N . LEU A 1 93 ? -11.921 -8.329 -15.751 1.00 96.94 93 LEU A N 1
ATOM 714 C CA . LEU A 1 93 ? -10.500 -8.475 -16.065 1.00 96.94 93 LEU A CA 1
ATOM 715 C C . LEU A 1 93 ? -10.260 -9.575 -17.099 1.00 96.94 93 LEU A C 1
ATOM 717 O O . LEU A 1 93 ? -9.548 -9.343 -18.070 1.00 96.94 93 LEU A O 1
ATOM 721 N N . VAL A 1 94 ? -10.867 -10.749 -16.924 1.00 97.44 94 VAL A N 1
ATOM 722 C CA . VAL A 1 94 ? -10.758 -11.849 -17.893 1.00 97.44 94 VAL A CA 1
ATOM 723 C C . VAL A 1 94 ? -11.285 -11.405 -19.255 1.00 97.44 94 VAL A C 1
ATOM 725 O O . VAL A 1 94 ? -10.596 -11.588 -20.254 1.00 97.44 94 VAL A O 1
ATOM 728 N N . GLY A 1 95 ? -12.450 -10.754 -19.302 1.00 96.50 95 GLY A N 1
ATOM 729 C CA . GLY A 1 95 ? -13.011 -10.202 -20.536 1.00 96.50 95 GLY A CA 1
ATOM 730 C C . GLY A 1 95 ? -12.083 -9.185 -21.204 1.00 96.50 95 GLY A C 1
ATOM 731 O O . GLY A 1 95 ? -11.852 -9.268 -22.408 1.00 96.50 95 GLY A O 1
ATOM 732 N N . TYR A 1 96 ? -11.486 -8.280 -20.423 1.00 95.44 96 TYR A N 1
ATOM 733 C CA . TYR A 1 96 ? -10.477 -7.335 -20.905 1.00 95.44 96 TYR A CA 1
ATOM 734 C C . TYR A 1 96 ? -9.247 -8.048 -21.485 1.00 95.44 96 TYR A C 1
ATOM 736 O O . TYR A 1 96 ? -8.799 -7.699 -22.574 1.00 95.44 96 TYR A O 1
ATOM 744 N N . LEU A 1 97 ? -8.713 -9.064 -20.800 1.00 94.31 97 LEU A N 1
ATOM 745 C CA . LEU A 1 97 ? -7.539 -9.813 -21.260 1.00 94.31 97 LEU A CA 1
ATOM 746 C C . LEU A 1 97 ? -7.832 -10.612 -22.535 1.00 94.31 97 LEU A C 1
ATOM 748 O O . LEU A 1 97 ? -7.009 -10.614 -23.448 1.00 94.31 97 LEU A O 1
ATOM 752 N N . VAL A 1 98 ? -9.009 -11.240 -22.626 1.00 95.56 98 VAL A N 1
ATOM 753 C CA . VAL A 1 98 ? -9.465 -11.936 -23.838 1.00 95.56 98 VAL A CA 1
ATOM 754 C C . VAL A 1 98 ? -9.571 -10.951 -24.998 1.00 95.56 98 VAL A C 1
ATOM 756 O O . VAL A 1 98 ? -8.961 -11.187 -26.040 1.00 95.56 98 VAL A O 1
ATOM 759 N N . LEU A 1 99 ? -10.259 -9.821 -24.806 1.00 94.12 99 LEU A N 1
ATOM 760 C CA . LEU A 1 99 ? -10.392 -8.783 -25.830 1.00 94.12 99 LEU A CA 1
ATOM 761 C C . LEU A 1 99 ? -9.020 -8.261 -26.273 1.00 94.12 99 LEU A C 1
ATOM 763 O O . LEU A 1 99 ? -8.734 -8.206 -27.468 1.00 94.12 99 LEU A O 1
ATOM 767 N N . ARG A 1 100 ? -8.138 -7.952 -25.316 1.00 91.81 100 ARG A N 1
ATOM 768 C CA . ARG A 1 100 ? -6.764 -7.519 -25.589 1.00 91.81 100 ARG A CA 1
ATOM 769 C C . ARG A 1 100 ? -5.994 -8.567 -26.387 1.00 91.81 100 ARG A C 1
ATOM 771 O O . ARG A 1 100 ? -5.283 -8.193 -27.305 1.00 91.81 100 ARG A O 1
ATOM 778 N N . SER A 1 101 ? -6.158 -9.854 -26.085 1.00 91.75 101 SER A N 1
ATOM 779 C CA . SER A 1 101 ? -5.459 -10.938 -26.789 1.00 91.75 101 SER A CA 1
ATOM 780 C C . SER A 1 101 ? -5.896 -11.143 -28.243 1.00 91.75 101 SER A C 1
ATOM 782 O O . SER A 1 101 ? -5.162 -11.783 -28.996 1.00 91.75 101 SER A O 1
ATOM 784 N N . ILE A 1 102 ? -7.088 -10.653 -28.603 1.00 94.56 102 ILE A N 1
ATOM 785 C CA . ILE A 1 102 ? -7.658 -10.721 -29.955 1.00 94.56 102 ILE A CA 1
ATOM 786 C C . ILE A 1 102 ? -7.294 -9.460 -30.747 1.00 94.56 102 ILE A C 1
ATOM 788 O O . ILE A 1 102 ? -6.992 -9.543 -31.933 1.00 94.56 102 ILE A O 1
ATOM 792 N N . VAL A 1 103 ? -7.336 -8.294 -30.096 1.00 92.56 103 VAL A N 1
ATOM 793 C CA . VAL A 1 103 ? -7.179 -6.984 -30.748 1.00 92.56 103 VAL A CA 1
ATOM 794 C C . VAL A 1 103 ? -5.720 -6.524 -30.803 1.00 92.56 103 VAL A C 1
ATOM 796 O O . VAL A 1 103 ? -5.323 -5.857 -31.755 1.00 92.56 103 VAL A O 1
ATOM 799 N N . VAL A 1 104 ? -4.916 -6.847 -29.787 1.00 87.38 104 VAL A N 1
ATOM 800 C CA . VAL A 1 104 ? -3.529 -6.381 -29.659 1.00 87.38 104 VAL A CA 1
ATOM 801 C C . VAL A 1 104 ? -2.569 -7.534 -29.968 1.00 87.38 104 VAL A C 1
ATOM 803 O O . VAL A 1 104 ? -2.724 -8.614 -29.390 1.00 87.38 104 VAL A O 1
ATOM 806 N N . PRO A 1 105 ? -1.557 -7.324 -30.834 1.00 85.69 105 PRO A N 1
ATOM 807 C CA . PRO A 1 105 ? -0.517 -8.315 -31.083 1.00 85.69 105 PRO A CA 1
ATOM 808 C C . PRO A 1 105 ? 0.142 -8.787 -29.784 1.00 85.69 105 PRO A C 1
ATOM 810 O O . PRO A 1 105 ? 0.399 -7.994 -28.876 1.00 85.69 105 PRO A O 1
ATOM 813 N N . ARG A 1 106 ? 0.403 -10.094 -29.697 1.00 81.19 106 ARG A N 1
ATOM 814 C CA . ARG A 1 106 ? 1.038 -10.709 -28.520 1.00 81.19 106 ARG A CA 1
ATOM 815 C C . ARG A 1 106 ? 2.547 -10.501 -28.494 1.00 81.19 106 ARG A C 1
ATOM 817 O O . ARG A 1 106 ? 3.142 -10.556 -27.422 1.00 81.19 106 ARG A O 1
ATOM 824 N N . ASP A 1 107 ? 3.139 -10.271 -29.659 1.00 84.31 107 ASP A N 1
ATOM 825 C CA . ASP A 1 107 ? 4.567 -10.045 -29.781 1.00 84.31 107 ASP A CA 1
ATOM 826 C C . ASP A 1 107 ? 4.938 -8.697 -29.176 1.00 84.31 107 ASP A C 1
ATOM 828 O O . ASP A 1 107 ? 4.330 -7.661 -29.461 1.00 84.31 107 ASP A O 1
ATOM 832 N N . VAL A 1 108 ? 5.953 -8.728 -28.318 1.00 80.94 108 VAL A N 1
ATOM 833 C CA . VAL A 1 108 ? 6.491 -7.532 -27.684 1.00 80.94 108 VAL A CA 1
ATOM 834 C C . VAL A 1 108 ? 7.137 -6.686 -28.772 1.00 80.94 108 VAL A C 1
ATOM 836 O O . VAL A 1 108 ? 8.112 -7.102 -29.401 1.00 80.94 108 VAL A O 1
ATOM 839 N N . SER A 1 109 ? 6.607 -5.487 -29.004 1.00 83.56 109 SER A N 1
ATOM 840 C CA . SER A 1 109 ? 7.238 -4.567 -29.949 1.00 83.56 109 SER A CA 1
ATOM 841 C C . SER A 1 109 ? 8.617 -4.143 -29.433 1.00 83.56 109 SER A C 1
ATOM 843 O O . SER A 1 109 ? 8.854 -4.099 -28.224 1.00 83.56 109 SER A O 1
ATOM 845 N N . GLY A 1 110 ? 9.536 -3.762 -30.326 1.00 83.81 110 GLY A N 1
ATOM 846 C CA . GLY A 1 110 ? 10.861 -3.274 -29.912 1.00 83.81 110 GLY A CA 1
ATOM 847 C C . GLY A 1 110 ? 10.790 -2.100 -28.923 1.00 83.81 110 GLY A C 1
ATOM 848 O O . GLY A 1 110 ? 11.616 -1.996 -28.022 1.00 83.81 110 GLY A O 1
ATOM 849 N N . TYR A 1 111 ? 9.751 -1.264 -29.027 1.00 81.25 111 TYR A N 1
ATOM 850 C CA . TYR A 1 111 ? 9.473 -0.197 -28.064 1.00 81.25 111 TYR A 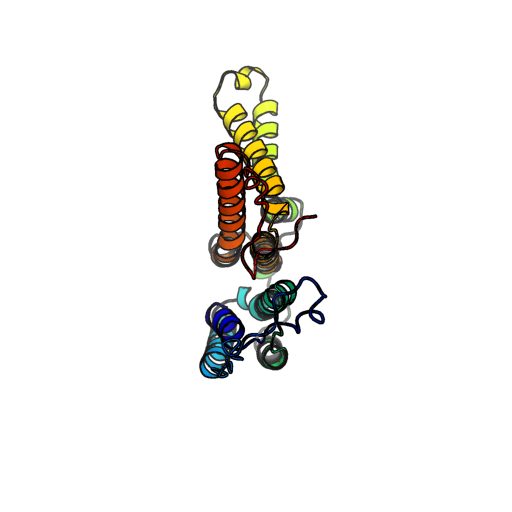CA 1
ATOM 851 C C . TYR A 1 111 ? 9.070 -0.737 -26.682 1.00 81.25 111 TYR A C 1
ATOM 853 O O . TYR A 1 111 ? 9.589 -0.278 -25.668 1.00 81.25 111 TYR A O 1
ATOM 861 N N . GLN A 1 112 ? 8.189 -1.739 -26.621 1.00 82.00 112 GLN A N 1
ATOM 862 C CA . GLN A 1 112 ? 7.797 -2.372 -25.355 1.00 82.00 112 GLN A CA 1
ATOM 863 C C . GLN A 1 112 ? 8.974 -3.103 -24.697 1.00 82.00 112 GLN A C 1
ATOM 865 O O . GLN A 1 112 ? 9.134 -3.030 -23.481 1.00 82.00 112 GLN A O 1
ATOM 870 N N . ALA A 1 113 ? 9.846 -3.735 -25.488 1.00 84.56 113 ALA A N 1
ATOM 871 C CA . ALA A 1 113 ? 11.059 -4.376 -24.983 1.00 84.56 113 ALA A CA 1
ATOM 872 C C . ALA A 1 113 ? 11.986 -3.378 -24.264 1.00 84.56 113 ALA A C 1
ATOM 874 O O . ALA A 1 113 ? 12.551 -3.707 -23.227 1.00 84.56 113 ALA A O 1
ATOM 875 N N . GLN A 1 114 ? 12.084 -2.141 -24.764 1.00 84.88 114 GLN A N 1
ATOM 876 C CA . GLN A 1 114 ? 12.838 -1.061 -24.110 1.00 84.88 114 GLN A CA 1
ATOM 877 C C . GLN A 1 114 ? 12.162 -0.524 -22.842 1.00 84.88 114 GLN A C 1
ATOM 879 O O . GLN A 1 114 ? 12.823 0.098 -22.008 1.00 84.88 114 GLN A O 1
ATOM 884 N N . GLN A 1 115 ? 10.846 -0.706 -22.701 1.00 85.06 115 GLN A N 1
ATOM 885 C CA . GLN A 1 115 ? 10.125 -0.294 -21.501 1.00 85.06 115 GLN A CA 1
ATOM 886 C C . GLN A 1 115 ? 10.281 -1.293 -20.358 1.00 85.06 115 GLN A C 1
ATOM 888 O O . GLN A 1 115 ? 10.184 -0.879 -19.205 1.00 85.06 115 GLN A O 1
ATOM 893 N N . PHE A 1 116 ? 10.533 -2.573 -20.633 1.00 87.44 116 PHE A N 1
ATOM 894 C CA . PHE A 1 116 ? 10.764 -3.540 -19.568 1.00 87.44 116 PHE A CA 1
ATOM 895 C C . PHE A 1 116 ? 12.082 -3.264 -18.847 1.00 87.44 116 PHE A C 1
ATOM 897 O O . PHE A 1 116 ? 13.133 -3.056 -19.453 1.00 87.44 116 PHE A O 1
ATOM 904 N N . ARG A 1 117 ? 12.018 -3.277 -17.519 1.00 88.25 117 ARG A N 1
ATOM 905 C CA . ARG A 1 117 ? 13.174 -3.155 -16.639 1.00 88.25 117 ARG A CA 1
ATOM 906 C C . ARG A 1 117 ? 13.473 -4.498 -16.003 1.00 88.25 117 ARG A C 1
ATOM 908 O O . ARG A 1 117 ? 12.607 -5.160 -15.438 1.00 88.25 117 ARG A O 1
ATOM 915 N N . SER A 1 118 ? 14.747 -4.851 -16.038 1.00 82.94 118 SER A N 1
ATOM 916 C CA . SER A 1 118 ? 15.318 -5.973 -15.306 1.00 82.94 118 SER A CA 1
ATOM 917 C C . SER A 1 118 ? 16.602 -5.502 -14.636 1.00 82.94 118 SER A C 1
ATOM 919 O O . SER A 1 118 ? 17.433 -4.872 -15.287 1.00 82.94 118 SER A O 1
ATOM 921 N N . GLY A 1 119 ? 16.773 -5.780 -13.343 1.00 85.06 119 GLY A N 1
ATOM 922 C CA . GLY A 1 119 ? 18.002 -5.459 -12.611 1.00 85.06 119 GLY A CA 1
ATOM 923 C C . GLY A 1 119 ? 17.764 -4.885 -11.216 1.00 85.06 119 GLY A C 1
ATOM 924 O O . GLY A 1 119 ? 16.642 -4.875 -10.710 1.00 85.06 119 GLY A O 1
ATOM 925 N N . ALA A 1 120 ? 18.838 -4.390 -10.595 1.00 84.19 120 ALA A N 1
ATOM 926 C CA . ALA A 1 120 ? 18.838 -3.904 -9.212 1.00 84.19 120 ALA A CA 1
ATOM 927 C C . ALA A 1 120 ? 17.876 -2.727 -8.967 1.00 84.19 120 ALA A C 1
ATOM 929 O O . ALA A 1 120 ? 17.290 -2.639 -7.893 1.00 84.19 120 ALA A O 1
ATOM 930 N N . GLY A 1 121 ? 17.655 -1.867 -9.970 1.00 82.88 121 GLY A N 1
ATOM 931 C CA . GLY A 1 121 ? 16.734 -0.731 -9.856 1.00 82.88 121 GLY A CA 1
ATOM 932 C C . GLY A 1 121 ? 15.291 -1.136 -9.532 1.00 82.88 121 GLY A C 1
ATOM 933 O O . GLY A 1 121 ? 14.645 -0.461 -8.748 1.00 82.88 121 GLY A O 1
ATOM 934 N N . VAL A 1 122 ? 14.816 -2.277 -10.050 1.00 87.88 122 VAL A N 1
ATOM 935 C CA . VAL A 1 122 ? 13.472 -2.805 -9.736 1.00 87.88 122 VAL A CA 1
ATOM 936 C C . VAL A 1 122 ? 13.355 -3.123 -8.244 1.00 87.88 122 VAL A C 1
ATOM 938 O O . VAL A 1 122 ? 12.360 -2.802 -7.600 1.00 87.88 122 VAL A O 1
ATOM 941 N N . TRP A 1 123 ? 14.393 -3.738 -7.679 1.00 85.69 123 TRP A N 1
ATOM 942 C CA . TRP A 1 123 ? 14.426 -4.112 -6.269 1.00 85.69 123 TRP A CA 1
ATOM 943 C C . TRP A 1 123 ? 14.552 -2.904 -5.347 1.00 85.69 123 TRP A C 1
ATOM 945 O O . TRP A 1 123 ? 13.950 -2.909 -4.276 1.00 85.69 123 TRP A O 1
ATOM 955 N N . LEU A 1 124 ? 15.285 -1.870 -5.771 1.00 83.56 124 LEU A N 1
ATOM 956 C CA . LEU A 1 124 ? 15.351 -0.600 -5.051 1.00 83.56 124 LEU A CA 1
ATOM 957 C C . LEU A 1 124 ? 13.966 0.053 -4.987 1.00 83.56 124 LEU A C 1
ATOM 959 O O . LEU A 1 124 ? 13.486 0.308 -3.884 1.00 83.56 124 LEU A O 1
ATOM 963 N N . ASP A 1 125 ? 13.279 0.187 -6.123 1.00 86.62 125 ASP A N 1
ATOM 964 C CA . ASP A 1 125 ? 11.934 0.776 -6.185 1.00 86.62 125 ASP A CA 1
ATOM 965 C C . ASP A 1 125 ? 10.930 -0.031 -5.337 1.00 86.62 125 ASP A C 1
ATOM 967 O O . ASP A 1 125 ? 10.156 0.521 -4.555 1.00 86.62 125 ASP A O 1
ATOM 971 N N . LEU A 1 126 ? 10.966 -1.367 -5.417 1.00 88.50 126 LEU A N 1
ATOM 972 C CA . LEU A 1 126 ? 10.125 -2.227 -4.575 1.00 88.50 126 LEU A CA 1
ATOM 973 C C . LEU A 1 126 ? 10.444 -2.071 -3.084 1.00 88.50 126 LEU A C 1
ATOM 975 O O . LEU A 1 126 ? 9.526 -2.091 -2.258 1.00 88.50 126 LEU A O 1
ATOM 979 N N . SER A 1 127 ? 11.717 -1.901 -2.720 1.00 85.12 127 SER A N 1
ATOM 980 C CA . SER A 1 127 ? 12.133 -1.762 -1.322 1.00 85.12 127 SER A CA 1
ATOM 981 C C . SER A 1 127 ? 11.528 -0.522 -0.656 1.00 85.12 127 SER A C 1
ATOM 983 O O . SER A 1 127 ? 11.139 -0.596 0.514 1.00 85.12 127 SER A O 1
ATOM 985 N N . GLU A 1 128 ? 11.326 0.568 -1.407 1.00 83.44 128 GLU A N 1
ATOM 986 C CA . GLU A 1 128 ? 10.660 1.784 -0.919 1.00 83.44 128 GLU A CA 1
ATOM 987 C C . GLU A 1 128 ? 9.194 1.528 -0.531 1.00 83.44 128 GLU A C 1
ATOM 989 O O . GLU A 1 128 ? 8.680 2.050 0.471 1.00 83.44 128 GLU A O 1
ATOM 994 N N . TYR A 1 129 ? 8.515 0.656 -1.280 1.00 88.12 129 TYR A N 1
ATOM 995 C CA . TYR A 1 129 ? 7.161 0.214 -0.957 1.00 88.12 129 TYR A CA 1
ATOM 996 C C . TYR A 1 129 ? 7.148 -0.804 0.190 1.00 88.12 129 TYR A C 1
ATOM 998 O O . TYR A 1 129 ? 6.254 -0.745 1.041 1.00 88.12 129 TYR A O 1
ATOM 1006 N N . VAL A 1 130 ? 8.143 -1.688 0.288 1.00 87.00 130 VAL A N 1
ATOM 1007 C CA . VAL A 1 130 ? 8.227 -2.697 1.357 1.00 87.00 130 VAL A CA 1
ATOM 1008 C C . VAL A 1 130 ? 8.499 -2.055 2.716 1.00 87.00 130 VAL A C 1
ATOM 1010 O O . VAL A 1 130 ? 7.731 -2.277 3.652 1.00 87.00 130 VAL A O 1
ATOM 1013 N N . PHE A 1 131 ? 9.528 -1.222 2.845 1.00 83.75 131 PHE A N 1
ATOM 1014 C CA . PHE A 1 131 ? 9.884 -0.619 4.127 1.00 83.75 131 PHE A CA 1
ATOM 1015 C C . PHE A 1 131 ? 10.417 0.801 3.914 1.00 83.75 131 PHE A C 1
ATOM 1017 O O . PHE A 1 131 ? 11.592 1.010 3.647 1.00 83.75 131 PHE A O 1
ATOM 1024 N N . TYR A 1 132 ? 9.524 1.787 4.064 1.00 74.88 132 TYR A N 1
ATOM 1025 C CA . TYR A 1 132 ? 9.823 3.211 3.852 1.00 74.88 132 TYR A CA 1
ATOM 1026 C C . TYR A 1 132 ? 11.102 3.706 4.566 1.00 74.88 132 TYR A C 1
ATOM 1028 O O . TYR A 1 132 ? 11.881 4.422 3.936 1.00 74.88 132 TYR A O 1
ATOM 1036 N N . PRO A 1 133 ? 11.403 3.297 5.820 1.00 83.38 133 PRO A N 1
ATOM 1037 C CA . PRO A 1 133 ? 12.641 3.710 6.481 1.00 83.38 133 PRO A CA 1
ATOM 1038 C C . PRO A 1 133 ? 13.931 3.220 5.793 1.00 83.38 133 PRO A C 1
ATOM 1040 O O . PRO A 1 133 ? 14.989 3.806 6.024 1.00 83.38 133 PRO A O 1
ATOM 1043 N N . LEU A 1 134 ? 13.889 2.204 4.916 1.00 82.25 134 LEU A N 1
ATOM 1044 C CA . LEU A 1 134 ? 15.084 1.766 4.176 1.00 82.25 134 LEU A CA 1
ATOM 1045 C C . LEU A 1 134 ? 15.668 2.882 3.324 1.00 82.25 134 LEU A C 1
ATOM 1047 O O . LEU A 1 134 ? 16.880 3.060 3.349 1.00 82.25 134 LEU A O 1
ATOM 1051 N N . GLY A 1 135 ? 14.832 3.662 2.633 1.00 82.94 135 GLY A N 1
ATOM 1052 C CA . GLY A 1 135 ? 15.303 4.772 1.803 1.00 82.94 135 GLY A CA 1
ATOM 1053 C C . GLY A 1 135 ? 16.105 5.781 2.625 1.00 82.94 135 GLY A C 1
ATOM 1054 O O . GLY A 1 135 ? 17.232 6.119 2.272 1.00 82.94 135 GLY A O 1
ATOM 1055 N N . THR A 1 136 ? 15.584 6.167 3.797 1.00 87.19 136 THR A N 1
ATOM 1056 C CA . THR A 1 136 ? 16.293 7.066 4.724 1.00 87.19 136 THR A CA 1
ATOM 1057 C C . THR A 1 136 ? 17.594 6.467 5.257 1.00 87.19 136 THR A C 1
ATOM 1059 O O . THR A 1 136 ? 18.581 7.185 5.402 1.00 87.19 136 THR A O 1
ATOM 1062 N N . MET A 1 137 ? 17.631 5.152 5.493 1.00 88.62 137 MET A N 1
ATOM 1063 C CA . MET A 1 137 ? 18.840 4.461 5.943 1.00 88.62 137 MET A CA 1
ATOM 1064 C C . MET A 1 137 ? 19.894 4.397 4.831 1.00 88.62 137 MET A C 1
ATOM 1066 O O . MET A 1 137 ? 21.067 4.650 5.082 1.00 88.62 137 MET A O 1
ATOM 1070 N N . LEU A 1 138 ? 19.488 4.114 3.592 1.00 88.19 138 LEU A N 1
ATOM 1071 C CA . LEU A 1 138 ? 20.373 4.129 2.427 1.00 88.19 138 LEU A CA 1
ATOM 1072 C C . LEU A 1 138 ? 20.922 5.537 2.165 1.00 88.19 138 LEU A C 1
ATOM 1074 O O . LEU A 1 138 ? 22.116 5.682 1.912 1.00 88.19 138 LEU A O 1
ATOM 1078 N N . SER A 1 139 ? 20.094 6.580 2.299 1.00 89.38 139 SER A N 1
ATOM 1079 C CA . SER A 1 139 ? 20.554 7.975 2.221 1.00 89.38 139 SER A CA 1
ATOM 1080 C C . SER A 1 139 ? 21.550 8.323 3.330 1.00 89.38 139 SER A C 1
ATOM 1082 O O . SER A 1 139 ? 22.552 8.989 3.061 1.00 89.38 139 SER A O 1
ATOM 1084 N N . LEU A 1 140 ? 21.328 7.839 4.559 1.00 91.69 140 LEU A N 1
ATOM 1085 C CA . LEU A 1 140 ? 22.283 7.993 5.658 1.00 91.69 140 LEU A CA 1
ATOM 1086 C C . LEU A 1 140 ? 23.620 7.319 5.324 1.00 91.69 140 LEU A C 1
ATOM 1088 O O . LEU A 1 140 ? 24.661 7.963 5.418 1.00 91.69 140 LEU A O 1
ATOM 1092 N N . TRP A 1 141 ? 23.600 6.062 4.873 1.00 91.62 141 TRP A N 1
ATOM 1093 C CA . TRP A 1 141 ? 24.806 5.329 4.477 1.00 91.62 141 TRP A CA 1
ATOM 1094 C C . TRP A 1 141 ? 25.569 6.017 3.346 1.00 91.62 141 TRP A C 1
ATOM 1096 O O . TRP A 1 141 ? 26.784 6.187 3.444 1.00 91.62 141 TRP A O 1
ATOM 1106 N N . ALA A 1 142 ? 24.867 6.467 2.305 1.00 90.69 142 ALA A N 1
ATOM 1107 C CA . ALA A 1 142 ? 25.467 7.215 1.205 1.00 90.69 142 ALA A CA 1
ATOM 1108 C C . ALA A 1 142 ? 26.124 8.515 1.698 1.00 90.69 142 ALA A C 1
ATOM 1110 O O . ALA A 1 142 ? 27.236 8.843 1.294 1.00 90.69 142 ALA A O 1
ATOM 1111 N N . THR A 1 143 ? 25.489 9.213 2.639 1.00 92.38 143 THR A N 1
ATOM 1112 C CA . THR A 1 143 ? 26.025 10.446 3.237 1.00 92.38 143 THR A CA 1
ATOM 1113 C C . THR A 1 143 ? 27.289 10.172 4.058 1.00 92.38 143 THR A C 1
ATOM 1115 O O . THR A 1 143 ? 28.279 10.889 3.933 1.00 92.38 143 THR A O 1
ATOM 1118 N N . LEU A 1 144 ? 27.289 9.104 4.861 1.00 92.56 144 LEU A N 1
ATOM 1119 C CA . LEU A 1 144 ? 28.445 8.695 5.666 1.00 92.56 144 LEU A CA 1
ATOM 1120 C C . LEU A 1 144 ? 29.612 8.183 4.811 1.00 92.56 144 LEU A C 1
ATOM 1122 O O . LEU A 1 144 ? 30.764 8.341 5.209 1.00 92.56 144 LEU A O 1
ATOM 1126 N N . SER A 1 145 ? 29.334 7.623 3.627 1.00 93.25 145 SER A N 1
ATOM 1127 C CA . SER A 1 145 ? 30.372 7.143 2.701 1.00 93.25 145 SER A CA 1
ATOM 1128 C C . SER A 1 145 ? 31.277 8.253 2.155 1.00 93.25 145 SER A C 1
ATOM 1130 O O . SER A 1 145 ? 32.404 7.977 1.755 1.00 93.25 145 SER A O 1
ATOM 1132 N N . VAL A 1 146 ? 30.822 9.511 2.197 1.00 90.88 146 VAL A N 1
ATOM 1133 C CA . VAL A 1 146 ? 31.613 10.691 1.807 1.00 90.88 146 VAL A CA 1
ATOM 1134 C C . VAL A 1 146 ? 32.680 11.025 2.863 1.00 90.88 146 VAL A C 1
ATOM 1136 O O . VAL A 1 146 ? 33.688 11.654 2.550 1.00 90.88 146 VAL A O 1
ATOM 1139 N N . GLY A 1 147 ? 32.491 10.576 4.109 1.00 91.75 147 GLY A N 1
ATOM 1140 C CA . GLY A 1 147 ? 33.435 10.733 5.215 1.00 91.75 147 GLY A CA 1
ATOM 1141 C C . GLY A 1 147 ? 32.793 11.274 6.496 1.00 91.75 147 GLY A C 1
ATOM 1142 O O . GLY A 1 147 ? 31.736 11.905 6.486 1.00 91.75 147 GLY A O 1
ATOM 1143 N N . PHE A 1 148 ? 33.467 11.069 7.630 1.00 90.50 148 PHE A N 1
ATOM 1144 C CA . PHE A 1 148 ? 32.943 11.425 8.958 1.00 90.50 148 PHE A CA 1
ATOM 1145 C C . PHE A 1 148 ? 32.735 12.928 9.183 1.00 90.50 148 PHE A C 1
ATOM 1147 O O . PHE A 1 148 ? 31.920 13.302 10.023 1.00 90.50 148 PHE A O 1
ATOM 1154 N N . PHE A 1 149 ? 33.409 13.798 8.423 1.00 92.88 149 PHE A N 1
ATOM 1155 C CA . PHE A 1 149 ? 33.235 15.253 8.531 1.00 92.88 149 PHE A CA 1
ATOM 1156 C C . PHE A 1 149 ? 31.785 15.694 8.267 1.00 92.88 149 PHE A C 1
ATOM 1158 O O . PHE A 1 149 ? 31.325 16.698 8.809 1.00 92.88 149 PHE A O 1
ATOM 1165 N N . VAL A 1 150 ? 31.022 14.907 7.501 1.00 91.38 150 VAL A N 1
ATOM 1166 C CA . VAL A 1 150 ? 29.615 15.201 7.204 1.00 91.38 150 VAL A CA 1
ATOM 1167 C C . VAL A 1 150 ? 28.734 15.180 8.460 1.00 91.38 150 VAL A C 1
ATOM 1169 O O . VAL A 1 150 ? 27.700 15.843 8.472 1.00 91.38 150 VAL A O 1
ATOM 1172 N N . LEU A 1 151 ? 29.157 14.518 9.545 1.00 92.44 151 LEU A N 1
ATOM 1173 C CA . LEU A 1 151 ? 28.449 14.513 10.833 1.00 92.44 151 LEU A CA 1
ATOM 1174 C C . LEU A 1 151 ? 28.338 15.898 11.489 1.00 92.44 151 LEU A C 1
ATOM 1176 O O . LEU A 1 151 ? 27.512 16.077 12.379 1.00 92.44 151 LEU A O 1
ATOM 1180 N N . ILE A 1 152 ? 29.133 16.882 11.063 1.00 94.75 152 ILE A N 1
ATOM 1181 C CA . ILE A 1 152 ? 28.999 18.271 11.531 1.00 94.75 152 ILE A CA 1
ATOM 1182 C C . ILE A 1 152 ? 27.732 18.923 10.947 1.00 94.75 152 ILE A C 1
ATOM 1184 O O . ILE A 1 152 ? 27.143 19.811 11.562 1.00 94.75 152 ILE A O 1
ATOM 1188 N N . ASN A 1 153 ? 27.272 18.463 9.781 1.00 93.62 153 ASN A N 1
ATOM 1189 C CA . ASN A 1 153 ? 26.065 18.971 9.140 1.00 93.62 153 ASN A CA 1
ATOM 1190 C C . ASN A 1 153 ? 24.803 18.329 9.728 1.00 93.62 153 ASN A C 1
ATOM 1192 O O . ASN A 1 153 ? 24.812 17.189 10.185 1.00 93.62 153 ASN A O 1
ATOM 1196 N N . TRP A 1 154 ? 23.672 19.034 9.633 1.00 92.19 154 TRP A N 1
ATOM 1197 C CA . TRP A 1 154 ? 22.371 18.527 10.086 1.00 92.19 154 TRP A CA 1
ATOM 1198 C C . TRP A 1 154 ? 21.870 17.312 9.288 1.00 92.19 154 TRP A C 1
ATOM 1200 O O . TRP A 1 154 ? 21.175 16.455 9.827 1.00 92.19 154 TRP A O 1
ATOM 1210 N N . GLN A 1 155 ? 22.224 17.219 8.004 1.00 93.06 155 GLN A N 1
ATOM 1211 C CA . GLN A 1 155 ? 21.689 16.224 7.070 1.00 93.06 155 GLN A CA 1
ATOM 1212 C C . GLN A 1 155 ? 21.746 14.757 7.568 1.00 93.06 155 GLN A C 1
ATOM 1214 O O . GLN A 1 155 ? 20.688 14.122 7.587 1.00 93.06 155 GLN A O 1
ATOM 1219 N N . PRO A 1 156 ? 22.894 14.196 8.013 1.00 93.75 156 PRO A N 1
ATOM 1220 C CA . PRO A 1 156 ? 22.942 12.824 8.534 1.00 93.75 156 PRO A CA 1
ATOM 1221 C C . PRO A 1 156 ? 22.066 12.624 9.779 1.00 93.75 156 PRO A C 1
ATOM 1223 O O . PRO A 1 156 ? 21.402 11.595 9.903 1.00 93.75 156 PRO A O 1
ATOM 1226 N N . TRP A 1 157 ? 21.994 13.616 10.670 1.00 94.31 157 TRP A N 1
ATOM 1227 C CA . TRP A 1 157 ? 21.115 13.561 11.841 1.00 94.31 157 TRP A CA 1
ATOM 1228 C C . TRP A 1 157 ? 19.642 13.574 11.438 1.00 94.31 157 TRP A C 1
ATOM 1230 O O . TRP A 1 157 ? 18.852 12.818 11.995 1.00 94.31 157 TRP A O 1
ATOM 1240 N N . GLY A 1 158 ? 19.281 14.357 10.419 1.00 93.94 158 GLY A N 1
ATOM 1241 C CA . GLY A 1 158 ? 17.941 14.357 9.836 1.00 93.94 158 GLY A CA 1
ATOM 1242 C C . GLY A 1 158 ? 17.528 12.979 9.309 1.00 93.94 158 GLY A C 1
ATOM 1243 O O . GLY A 1 158 ? 16.421 12.519 9.606 1.00 93.94 158 GLY A O 1
ATOM 1244 N N . TYR A 1 159 ? 18.416 12.281 8.591 1.00 92.94 159 TYR A N 1
ATOM 1245 C CA . TYR A 1 159 ? 18.147 10.915 8.127 1.00 92.94 159 TYR A CA 1
ATOM 1246 C C . TYR A 1 159 ? 18.035 9.916 9.279 1.00 92.94 159 TYR A C 1
ATOM 1248 O O . TYR A 1 159 ? 17.098 9.117 9.294 1.00 92.94 159 TYR A O 1
ATOM 1256 N N . LEU A 1 160 ? 18.934 9.988 10.265 1.00 93.25 160 LEU A N 1
ATOM 1257 C CA . LEU A 1 160 ? 18.894 9.121 11.444 1.00 93.25 160 LEU A CA 1
ATOM 1258 C C . LEU A 1 160 ? 17.594 9.308 12.236 1.00 93.25 160 LEU A C 1
ATOM 1260 O O . LEU A 1 160 ? 16.917 8.332 12.555 1.00 93.25 160 LEU A O 1
ATOM 1264 N N . LEU A 1 161 ? 17.210 10.554 12.516 1.00 93.31 161 LEU A N 1
ATOM 1265 C CA . LEU A 1 161 ? 15.969 10.868 13.223 1.00 93.31 161 LEU A CA 1
ATOM 1266 C C . LEU A 1 161 ? 14.740 10.412 12.431 1.00 93.31 161 LEU A C 1
ATOM 1268 O O . LEU A 1 161 ? 13.830 9.834 13.019 1.00 93.31 161 LEU A O 1
ATOM 1272 N N . SER A 1 162 ? 14.730 10.595 11.108 1.00 90.38 162 SER A N 1
ATOM 1273 C CA . SER A 1 162 ? 13.638 10.121 10.243 1.00 90.38 162 SER A CA 1
ATOM 1274 C C . SER A 1 162 ? 13.519 8.594 10.256 1.00 90.38 162 SER A C 1
ATOM 1276 O O . SER A 1 162 ? 12.414 8.052 10.339 1.00 90.38 162 SER A O 1
ATOM 1278 N N . PHE A 1 163 ? 14.652 7.887 10.233 1.00 91.56 163 PHE A N 1
ATOM 1279 C CA . PHE A 1 163 ? 14.693 6.432 10.342 1.00 91.56 163 PHE A CA 1
ATOM 1280 C C . PHE A 1 163 ? 14.143 5.951 11.693 1.00 91.56 163 PHE A C 1
ATOM 1282 O O . PHE A 1 163 ? 13.256 5.095 11.735 1.00 91.56 163 PHE A O 1
ATOM 1289 N N . LEU A 1 164 ? 14.610 6.547 12.796 1.00 91.94 164 LEU A N 1
ATOM 1290 C CA . LEU A 1 164 ? 14.144 6.236 14.151 1.00 91.94 164 LEU A CA 1
ATOM 1291 C C . LEU A 1 164 ? 12.658 6.568 14.342 1.00 91.94 164 LEU A C 1
ATOM 1293 O O . LEU A 1 164 ? 11.929 5.784 14.951 1.00 91.94 164 LEU A O 1
ATOM 1297 N N . GLN A 1 165 ? 12.180 7.681 13.782 1.00 88.94 165 GLN A N 1
ATOM 1298 C CA . GLN A 1 165 ? 10.760 8.037 13.770 1.00 88.94 165 GLN A CA 1
ATOM 1299 C C . GLN A 1 165 ? 9.935 6.980 13.031 1.00 88.94 165 GLN A C 1
ATOM 1301 O O . GLN A 1 165 ? 8.882 6.565 13.521 1.00 88.94 165 GLN A O 1
ATOM 1306 N N . GLY A 1 166 ? 10.422 6.511 11.879 1.00 89.00 166 GLY A N 1
ATOM 1307 C CA . GLY A 1 166 ? 9.816 5.412 11.136 1.00 89.00 166 GLY A CA 1
ATOM 1308 C C . GLY A 1 166 ? 9.702 4.146 11.984 1.00 89.00 166 GLY A C 1
ATOM 1309 O O . GLY A 1 166 ? 8.612 3.589 12.107 1.00 89.00 166 GLY A O 1
ATOM 1310 N N . LEU A 1 167 ? 10.792 3.730 12.636 1.00 90.81 167 LEU A N 1
ATOM 1311 C CA . LEU A 1 167 ? 10.795 2.571 13.537 1.00 90.81 167 LEU A CA 1
ATOM 1312 C C . LEU A 1 167 ? 9.812 2.728 14.703 1.00 90.81 167 LEU A C 1
ATOM 1314 O O . LEU A 1 167 ? 9.045 1.806 14.983 1.00 90.81 167 LEU A O 1
ATOM 1318 N N . GLY A 1 168 ? 9.786 3.898 15.345 1.00 90.19 168 GLY A N 1
ATOM 1319 C CA . GLY A 1 168 ? 8.850 4.198 16.429 1.00 90.19 168 GLY A CA 1
ATOM 1320 C C . GLY A 1 168 ? 7.390 4.130 15.979 1.00 90.19 168 GLY A C 1
ATOM 1321 O O . GLY A 1 168 ? 6.556 3.539 16.663 1.00 90.19 168 GLY A O 1
ATOM 1322 N N . ALA A 1 169 ? 7.075 4.657 14.793 1.00 88.94 169 ALA A N 1
ATOM 1323 C CA . ALA A 1 169 ? 5.726 4.595 14.238 1.00 88.94 169 ALA A CA 1
ATOM 1324 C C . ALA A 1 169 ? 5.291 3.153 13.926 1.00 88.94 169 ALA A C 1
ATOM 1326 O O . ALA A 1 169 ? 4.161 2.775 14.236 1.00 88.94 169 ALA A O 1
ATOM 1327 N N . PHE A 1 170 ? 6.186 2.329 13.368 1.00 89.81 170 PHE A N 1
ATOM 1328 C CA . PHE A 1 170 ? 5.945 0.894 13.168 1.00 89.81 170 PHE A CA 1
ATOM 1329 C C . PHE A 1 170 ? 5.702 0.169 14.497 1.00 89.81 170 PHE A C 1
ATOM 1331 O O . PHE A 1 170 ? 4.766 -0.626 14.614 1.00 89.81 170 PHE A O 1
ATOM 1338 N N . TRP A 1 171 ? 6.522 0.465 15.507 1.00 91.19 171 TRP A N 1
ATOM 1339 C CA . TRP A 1 171 ? 6.401 -0.126 16.834 1.00 91.19 171 TRP A CA 1
ATOM 1340 C C . TRP A 1 171 ? 5.079 0.224 17.513 1.00 91.19 171 TRP A C 1
ATOM 1342 O O . TRP A 1 171 ? 4.434 -0.657 18.075 1.00 91.19 171 TRP A O 1
ATOM 1352 N N . GLU A 1 172 ? 4.634 1.476 17.444 1.00 91.00 172 GLU A N 1
ATOM 1353 C CA . GLU A 1 172 ? 3.346 1.884 18.015 1.00 91.00 172 GLU A CA 1
ATOM 1354 C C . GLU A 1 172 ? 2.162 1.301 17.242 1.00 91.00 172 GLU A C 1
ATOM 1356 O O . GLU A 1 172 ? 1.199 0.798 17.830 1.00 91.00 172 GLU A O 1
ATOM 1361 N N . ALA A 1 173 ? 2.250 1.279 15.913 1.00 90.69 173 ALA A N 1
ATOM 1362 C CA . ALA A 1 173 ? 1.198 0.740 15.064 1.00 90.69 173 ALA A CA 1
ATOM 1363 C C . ALA A 1 173 ? 0.968 -0.765 15.258 1.00 90.69 173 ALA A C 1
ATOM 1365 O O . ALA A 1 173 ? -0.117 -1.242 14.928 1.00 90.69 173 ALA A O 1
ATOM 1366 N N . ARG A 1 174 ? 1.902 -1.524 15.856 1.00 89.88 174 ARG A N 1
ATOM 1367 C CA . ARG A 1 174 ? 1.680 -2.949 16.189 1.00 89.88 174 ARG A CA 1
ATOM 1368 C C . ARG A 1 174 ? 0.456 -3.176 17.088 1.00 89.88 174 ARG A C 1
ATOM 1370 O O . ARG A 1 174 ? -0.114 -4.262 17.073 1.00 89.88 174 ARG A O 1
ATOM 1377 N N . ARG A 1 175 ? 0.041 -2.152 17.848 1.00 87.12 175 ARG A N 1
ATOM 1378 C CA . ARG A 1 175 ? -1.163 -2.165 18.697 1.00 87.12 175 ARG A CA 1
ATOM 1379 C C . ARG A 1 175 ? -2.464 -2.128 17.882 1.00 87.12 175 ARG A C 1
ATOM 1381 O O . ARG A 1 175 ? -3.480 -2.634 18.344 1.00 87.12 175 ARG A O 1
ATOM 1388 N N . ASP A 1 176 ? -2.436 -1.554 16.678 1.00 86.81 176 ASP A N 1
ATOM 1389 C CA . ASP A 1 176 ? -3.576 -1.461 15.755 1.00 86.81 176 ASP A CA 1
ATOM 1390 C C . ASP A 1 176 ? -3.097 -1.488 14.291 1.00 86.81 176 ASP A C 1
ATOM 1392 O O . ASP A 1 176 ? -3.130 -0.498 13.557 1.00 86.81 176 ASP A O 1
ATOM 1396 N N . TRP A 1 177 ? -2.607 -2.655 13.863 1.00 89.56 177 TRP A N 1
ATOM 1397 C CA . TRP A 1 177 ? -1.928 -2.808 12.572 1.00 89.56 177 TRP A CA 1
ATOM 1398 C C . TRP A 1 177 ? -2.887 -2.909 11.374 1.00 89.56 177 TRP A C 1
ATOM 1400 O O . TRP A 1 177 ? -2.462 -2.896 10.222 1.00 89.56 177 TRP A O 1
ATOM 1410 N N . ARG A 1 178 ? -4.203 -2.994 11.607 1.00 89.88 178 ARG A N 1
ATOM 1411 C CA . ARG A 1 178 ? -5.197 -3.366 10.58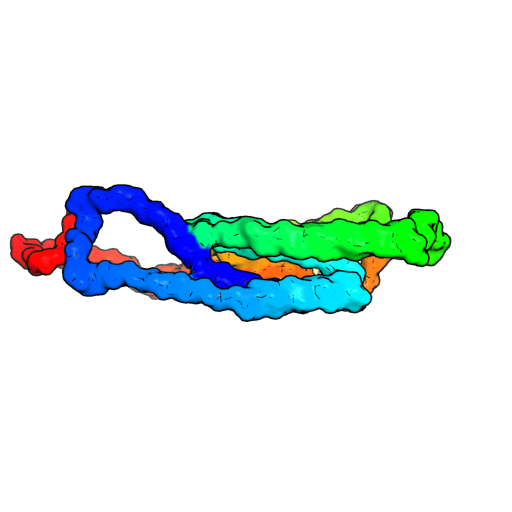1 1.00 89.88 178 ARG A CA 1
ATOM 1412 C C . ARG A 1 178 ? -5.223 -2.395 9.397 1.00 89.88 178 ARG A C 1
ATOM 1414 O O . ARG A 1 178 ? -5.167 -2.826 8.244 1.00 89.88 178 ARG A O 1
ATOM 1421 N N . TRP A 1 179 ? -5.303 -1.093 9.669 1.00 87.75 179 TRP A N 1
ATOM 1422 C CA . TRP A 1 179 ? -5.325 -0.059 8.627 1.00 87.75 179 TRP A CA 1
ATOM 1423 C C . TRP A 1 179 ? -3.949 0.207 8.009 1.00 87.75 179 TRP A C 1
ATOM 1425 O O . TRP A 1 179 ? -3.883 0.212 6.776 1.00 87.75 179 TRP A O 1
ATOM 1435 N N . PRO A 1 180 ? -2.861 0.344 8.799 1.00 91.44 180 PRO A N 1
ATOM 1436 C CA . PRO A 1 180 ? -1.511 0.416 8.252 1.00 91.44 180 PRO A CA 1
ATOM 1437 C C . PRO A 1 180 ? -1.204 -0.739 7.293 1.00 91.44 180 PRO A C 1
ATOM 1439 O O . PRO A 1 180 ? -0.854 -0.498 6.139 1.00 91.44 180 PRO A O 1
ATOM 1442 N N . LEU A 1 181 ? -1.439 -1.987 7.713 1.00 91.75 181 LEU A N 1
ATOM 1443 C CA . LEU A 1 181 ? -1.195 -3.170 6.886 1.00 91.75 181 LEU A CA 1
ATOM 1444 C C . LEU A 1 181 ? -1.997 -3.148 5.590 1.00 91.75 181 LEU A C 1
ATOM 1446 O O . LEU A 1 181 ? -1.467 -3.483 4.537 1.00 91.75 181 LEU A O 1
ATOM 1450 N N . THR A 1 182 ? -3.269 -2.747 5.663 1.00 92.31 182 THR A N 1
ATOM 1451 C CA . THR A 1 182 ? -4.140 -2.676 4.486 1.00 92.31 182 THR A CA 1
ATOM 1452 C C . THR A 1 182 ? -3.608 -1.662 3.479 1.00 92.31 182 THR A C 1
ATOM 1454 O O . THR A 1 182 ? -3.466 -1.989 2.303 1.00 92.31 182 THR A O 1
ATOM 1457 N N . GLY A 1 183 ? -3.282 -0.444 3.925 1.00 93.44 183 GLY A N 1
ATOM 1458 C CA . GLY A 1 183 ? -2.707 0.585 3.054 1.00 93.44 183 GLY A CA 1
ATOM 1459 C C . GLY A 1 183 ? -1.369 0.152 2.458 1.00 93.44 183 GLY A C 1
ATOM 1460 O O . GLY A 1 183 ? -1.133 0.333 1.265 1.00 93.44 183 GLY A O 1
ATOM 1461 N N . TRP A 1 184 ? -0.524 -0.487 3.270 1.00 94.12 184 TRP A N 1
ATOM 1462 C CA . TRP A 1 184 ? 0.784 -0.987 2.864 1.00 94.12 184 TRP A CA 1
ATOM 1463 C C . TRP A 1 184 ? 0.651 -2.062 1.784 1.00 94.12 184 TRP A C 1
ATOM 1465 O O . TRP A 1 184 ? 1.156 -1.878 0.676 1.00 94.12 184 TRP A O 1
ATOM 1475 N N . ALA A 1 185 ? -0.110 -3.121 2.063 1.00 94.19 185 ALA A N 1
ATOM 1476 C CA . ALA A 1 185 ? -0.302 -4.241 1.152 1.00 94.19 185 ALA A CA 1
ATOM 1477 C C . ALA A 1 185 ? -0.967 -3.802 -0.158 1.00 94.19 185 ALA A C 1
ATOM 1479 O O . ALA A 1 185 ? -0.517 -4.191 -1.231 1.00 94.19 185 ALA A O 1
ATOM 1480 N N . LEU A 1 186 ? -1.997 -2.950 -0.090 1.00 95.38 186 LEU A N 1
ATOM 1481 C CA . LEU A 1 186 ? -2.666 -2.435 -1.286 1.00 95.38 186 LEU A CA 1
ATOM 1482 C C . LEU A 1 186 ? -1.747 -1.539 -2.122 1.00 95.38 186 LEU A C 1
ATOM 1484 O O . LEU A 1 186 ? -1.785 -1.636 -3.345 1.00 95.38 186 LEU A O 1
ATOM 1488 N N . SER A 1 187 ? -0.920 -0.698 -1.490 1.00 95.12 187 SER A N 1
ATOM 1489 C CA . SER A 1 187 ? 0.045 0.145 -2.210 1.00 95.12 187 SER A CA 1
ATOM 1490 C C . SER A 1 187 ? 1.105 -0.683 -2.937 1.00 95.12 187 SER A C 1
ATOM 1492 O O . SER A 1 187 ? 1.363 -0.436 -4.111 1.00 95.12 187 SER A O 1
ATOM 1494 N N . LEU A 1 188 ? 1.657 -1.704 -2.271 1.00 94.00 188 LEU A N 1
ATOM 1495 C CA . LEU A 1 188 ? 2.643 -2.609 -2.856 1.00 94.00 188 LEU A CA 1
ATOM 1496 C C . LEU A 1 188 ? 2.029 -3.414 -4.004 1.00 94.00 188 LEU A C 1
ATOM 1498 O O . LEU A 1 188 ? 2.608 -3.493 -5.080 1.00 94.00 188 LEU A O 1
ATOM 1502 N N . LEU A 1 189 ? 0.827 -3.958 -3.796 1.00 94.62 189 LEU A N 1
ATOM 1503 C CA . LEU A 1 189 ? 0.102 -4.724 -4.805 1.00 94.62 189 LEU A CA 1
ATOM 1504 C C . LEU A 1 189 ? -0.224 -3.877 -6.044 1.00 94.62 189 LEU A C 1
ATOM 1506 O O . LEU A 1 189 ? -0.062 -4.352 -7.161 1.00 94.62 189 LEU A O 1
ATOM 1510 N N . ALA A 1 190 ? -0.656 -2.628 -5.858 1.00 94.44 190 ALA A N 1
ATOM 1511 C CA . ALA A 1 190 ? -0.957 -1.719 -6.963 1.00 94.44 190 ALA A CA 1
ATOM 1512 C C . ALA A 1 190 ? 0.299 -1.320 -7.752 1.00 94.44 190 ALA A C 1
ATOM 1514 O O . ALA A 1 190 ? 0.241 -1.211 -8.975 1.00 94.44 190 ALA A O 1
ATOM 1515 N N . PHE A 1 191 ? 1.428 -1.113 -7.065 1.00 93.62 191 PHE A N 1
ATOM 1516 C CA . PHE A 1 191 ? 2.690 -0.746 -7.707 1.00 93.62 191 PHE A CA 1
ATOM 1517 C C . PHE A 1 191 ? 3.365 -1.924 -8.408 1.00 93.62 191 PHE A C 1
ATOM 1519 O O . PHE A 1 191 ? 4.061 -1.715 -9.396 1.00 93.62 191 PHE A O 1
ATOM 1526 N N . LEU A 1 192 ? 3.139 -3.151 -7.925 1.00 92.12 192 LEU A N 1
ATOM 1527 C CA . LEU A 1 192 ? 3.870 -4.346 -8.334 1.00 92.12 192 LEU A CA 1
ATOM 1528 C C . LEU A 1 192 ? 4.113 -4.422 -9.850 1.00 92.12 192 LEU A C 1
ATOM 1530 O O . LEU A 1 192 ? 5.265 -4.290 -10.231 1.00 92.12 192 LEU A O 1
ATOM 1534 N N . PRO A 1 193 ? 3.116 -4.517 -10.748 1.00 89.69 193 PRO A N 1
ATOM 1535 C CA . PRO A 1 193 ? 3.394 -4.692 -12.181 1.00 89.69 193 PRO A CA 1
ATOM 1536 C C . PRO A 1 193 ? 4.234 -3.568 -12.808 1.00 89.69 193 PRO A C 1
ATOM 1538 O O . PRO A 1 193 ? 4.877 -3.782 -13.830 1.00 89.69 193 PRO A O 1
ATOM 1541 N N . MET A 1 194 ? 4.240 -2.380 -12.206 1.00 89.94 194 MET A N 1
ATOM 1542 C CA . MET A 1 194 ? 4.930 -1.199 -12.722 1.00 89.94 194 MET A CA 1
ATOM 1543 C C . MET A 1 194 ? 6.399 -1.161 -12.347 1.00 89.94 194 MET A C 1
ATOM 1545 O O . MET A 1 194 ? 7.174 -0.517 -13.043 1.00 89.94 194 MET A O 1
ATOM 1549 N N . ALA A 1 195 ? 6.803 -1.875 -11.295 1.00 89.69 195 ALA A N 1
ATOM 1550 C CA . ALA A 1 195 ? 8.209 -1.951 -10.915 1.00 89.69 195 ALA A CA 1
ATOM 1551 C C . ALA A 1 195 ? 9.071 -2.555 -12.042 1.00 89.69 195 ALA A C 1
ATOM 1553 O O . ALA A 1 195 ? 10.243 -2.216 -12.180 1.00 89.69 195 ALA A O 1
ATOM 1554 N N . TRP A 1 196 ? 8.474 -3.397 -12.893 1.00 90.69 196 TRP A N 1
ATOM 1555 C CA . TRP A 1 196 ? 9.112 -4.010 -14.062 1.00 90.69 196 TRP A CA 1
ATOM 1556 C C . TRP A 1 196 ? 8.978 -3.186 -15.348 1.00 90.69 196 TRP A C 1
ATOM 1558 O O . TRP A 1 196 ? 9.444 -3.622 -16.399 1.00 90.69 196 TRP A O 1
ATOM 1568 N N . LEU A 1 197 ? 8.367 -2.002 -15.290 1.00 88.44 197 LEU A N 1
ATOM 1569 C CA . LEU A 1 197 ? 8.258 -1.072 -16.411 1.00 88.44 197 LEU A CA 1
ATOM 1570 C C . LEU A 1 197 ? 9.115 0.167 -16.164 1.00 88.44 197 LEU A C 1
ATOM 1572 O O . LEU A 1 197 ? 9.480 0.496 -15.032 1.00 88.44 197 LEU A O 1
ATOM 1576 N N . LYS A 1 198 ? 9.441 0.876 -17.244 1.00 84.88 198 LYS A N 1
ATOM 1577 C CA . LYS A 1 198 ? 10.122 2.165 -17.192 1.00 84.88 198 LYS A CA 1
ATOM 1578 C C . LYS A 1 198 ? 9.354 3.113 -16.272 1.00 84.88 198 LYS A C 1
ATOM 1580 O O . LYS A 1 198 ? 8.139 3.238 -16.380 1.00 84.88 198 LYS A O 1
ATOM 1585 N N . LEU A 1 199 ? 10.088 3.772 -15.377 1.00 78.00 199 LEU A N 1
ATOM 1586 C CA . LEU A 1 199 ? 9.523 4.709 -14.413 1.00 78.00 199 LEU A CA 1
ATOM 1587 C C . LEU A 1 199 ? 8.878 5.881 -15.146 1.00 78.00 199 LEU A C 1
ATOM 1589 O O . LEU A 1 199 ? 9.562 6.716 -15.741 1.00 78.00 199 LEU A O 1
ATOM 1593 N N . PHE A 1 200 ? 7.555 5.935 -15.072 1.00 81.38 200 PHE A N 1
ATOM 1594 C CA . PHE A 1 200 ? 6.790 7.129 -15.361 1.00 81.38 200 PHE A CA 1
ATOM 1595 C C . PHE A 1 200 ? 6.115 7.594 -14.072 1.00 81.38 200 PHE A C 1
ATOM 1597 O O . PHE A 1 200 ? 5.471 6.806 -13.386 1.00 81.38 200 PHE A O 1
ATOM 1604 N N . GLU A 1 201 ? 6.215 8.886 -13.764 1.00 81.62 201 GLU A N 1
ATOM 1605 C CA . GLU A 1 201 ? 5.692 9.480 -12.520 1.00 81.62 201 GLU A CA 1
ATOM 1606 C C . GLU A 1 201 ? 4.218 9.150 -12.255 1.00 81.62 201 GLU A C 1
ATOM 1608 O O . GLU A 1 201 ? 3.814 8.839 -11.133 1.00 81.62 201 GLU A O 1
ATOM 1613 N N . HIS A 1 202 ? 3.401 9.146 -13.311 1.00 84.88 202 HIS A N 1
ATOM 1614 C CA . HIS A 1 202 ? 1.975 8.856 -13.197 1.00 84.88 202 HIS A CA 1
ATOM 1615 C C . HIS A 1 202 ? 1.684 7.429 -12.706 1.00 84.88 202 HIS A C 1
ATOM 1617 O O . HIS A 1 202 ? 0.582 7.172 -12.220 1.00 84.88 202 HIS A O 1
ATOM 1623 N N . TYR A 1 203 ? 2.662 6.516 -12.756 1.00 87.44 203 TYR A N 1
ATOM 1624 C CA . TYR A 1 203 ? 2.519 5.178 -12.193 1.00 87.44 203 TYR A CA 1
ATOM 1625 C C . TYR A 1 203 ? 2.504 5.139 -10.672 1.00 87.44 203 TYR A C 1
ATOM 1627 O O . TYR A 1 203 ? 1.999 4.171 -10.099 1.00 87.44 203 TYR A O 1
ATOM 1635 N N . HIS A 1 204 ? 3.007 6.181 -10.015 1.00 89.19 204 HIS A N 1
ATOM 1636 C CA . HIS A 1 204 ? 3.027 6.255 -8.562 1.00 89.19 204 HIS A CA 1
ATOM 1637 C C . HIS A 1 204 ? 1.726 6.812 -7.985 1.00 89.19 204 HIS A C 1
ATOM 1639 O O . HIS A 1 204 ? 1.427 6.536 -6.828 1.00 89.19 204 HIS A O 1
ATOM 1645 N N . TRP A 1 205 ? 0.905 7.539 -8.749 1.00 90.56 205 TRP A N 1
ATOM 1646 C CA . TRP A 1 205 ? -0.260 8.249 -8.200 1.00 90.56 205 TRP A CA 1
ATOM 1647 C C . TRP A 1 205 ? -1.278 7.324 -7.523 1.00 90.56 205 TRP A C 1
ATOM 1649 O O . TRP A 1 205 ? -1.708 7.579 -6.392 1.00 90.56 205 TRP A O 1
ATOM 1659 N N . TRP A 1 206 ? -1.650 6.220 -8.178 1.00 91.94 206 TRP A N 1
ATOM 1660 C CA . TRP A 1 206 ? -2.615 5.278 -7.612 1.00 91.94 206 TRP A CA 1
ATOM 1661 C C . TRP A 1 206 ? -2.045 4.488 -6.417 1.00 91.94 206 TRP A C 1
ATOM 1663 O O . TRP A 1 206 ? -2.672 4.517 -5.348 1.00 91.94 206 TRP A O 1
ATOM 1673 N N . PRO A 1 207 ? -0.847 3.874 -6.506 1.00 93.88 207 PRO A N 1
ATOM 1674 C CA . PRO A 1 207 ? -0.192 3.271 -5.348 1.00 93.88 207 PRO A CA 1
ATOM 1675 C C . PRO A 1 207 ? 0.018 4.243 -4.183 1.00 93.88 207 PRO A C 1
ATOM 1677 O O . PRO A 1 207 ? -0.208 3.865 -3.034 1.00 93.88 207 PRO A O 1
ATOM 1680 N N . MET A 1 208 ? 0.390 5.500 -4.450 1.00 92.31 208 MET A N 1
ATOM 1681 C CA . MET A 1 208 ? 0.606 6.519 -3.416 1.00 92.31 208 MET A CA 1
ATOM 1682 C C . MET A 1 208 ? -0.689 6.920 -2.719 1.00 92.31 208 MET A C 1
ATOM 1684 O O . MET A 1 208 ? -0.690 7.102 -1.505 1.00 92.31 208 MET A O 1
ATOM 1688 N N . THR A 1 209 ? -1.812 6.954 -3.438 1.00 92.25 209 THR A N 1
ATOM 1689 C CA . THR A 1 209 ? -3.135 7.167 -2.826 1.00 92.25 209 THR A CA 1
ATOM 1690 C C . THR A 1 209 ? -3.459 6.067 -1.807 1.00 92.25 209 THR A C 1
ATOM 1692 O O . THR A 1 209 ? -3.984 6.332 -0.725 1.00 92.25 209 THR A O 1
ATOM 1695 N N . LEU A 1 210 ? -3.117 4.812 -2.119 1.00 93.88 210 LEU A N 1
ATOM 1696 C CA . LEU A 1 210 ? -3.273 3.685 -1.191 1.00 93.88 210 LEU A CA 1
ATOM 1697 C C . LEU A 1 210 ? -2.244 3.753 -0.053 1.00 93.88 210 LEU A C 1
ATOM 1699 O O . LEU A 1 210 ? -2.576 3.483 1.104 1.00 93.88 210 LEU A O 1
ATOM 1703 N N . ARG A 1 211 ? -1.020 4.198 -0.359 1.00 92.81 211 ARG A N 1
ATOM 1704 C CA . ARG A 1 211 ? 0.059 4.433 0.608 1.00 92.81 211 ARG A CA 1
ATOM 1705 C C . ARG A 1 211 ? -0.321 5.493 1.637 1.00 92.81 211 ARG A C 1
ATOM 1707 O O . ARG A 1 211 ? 0.084 5.376 2.790 1.00 92.81 211 ARG A O 1
ATOM 1714 N N . THR A 1 212 ? -1.146 6.477 1.281 1.00 92.88 212 THR A N 1
ATOM 1715 C CA . THR A 1 212 ? -1.652 7.475 2.232 1.00 92.88 212 THR A CA 1
ATOM 1716 C C . THR A 1 212 ? -2.384 6.821 3.404 1.00 92.88 212 THR A C 1
ATOM 1718 O O . THR A 1 212 ? -2.209 7.255 4.538 1.00 92.88 212 THR A O 1
ATOM 1721 N N . ILE A 1 213 ? -3.133 5.733 3.181 1.00 92.62 213 ILE A N 1
ATOM 1722 C CA . ILE A 1 213 ? -3.804 4.988 4.263 1.00 92.62 213 ILE A CA 1
ATOM 1723 C C . ILE A 1 213 ? -2.769 4.432 5.250 1.00 92.62 213 ILE A C 1
ATOM 1725 O O . ILE A 1 213 ? -2.967 4.499 6.462 1.00 92.62 213 ILE A O 1
ATOM 1729 N N . PHE A 1 214 ? -1.652 3.918 4.732 1.00 92.50 214 PHE A N 1
ATOM 1730 C CA . PHE A 1 214 ? -0.552 3.418 5.547 1.00 92.50 214 PHE A CA 1
ATOM 1731 C C . PHE A 1 214 ? 0.113 4.534 6.354 1.00 92.50 214 PHE A C 1
ATOM 1733 O O . PHE A 1 214 ? 0.214 4.422 7.574 1.00 92.50 214 PHE A O 1
ATOM 1740 N N . VAL A 1 215 ? 0.494 5.632 5.698 1.00 91.50 215 VAL A N 1
ATOM 1741 C CA . VAL A 1 215 ? 1.170 6.769 6.342 1.00 91.50 215 VAL A CA 1
ATOM 1742 C C . VAL A 1 215 ? 0.283 7.417 7.405 1.00 91.50 215 VAL A C 1
ATOM 1744 O O . VAL A 1 215 ? 0.730 7.636 8.528 1.00 91.50 215 VAL A O 1
ATOM 1747 N N . VAL A 1 216 ? -0.993 7.664 7.098 1.00 92.62 216 VAL A N 1
ATOM 1748 C CA . VAL A 1 216 ? -1.959 8.218 8.060 1.00 92.62 216 VAL A CA 1
ATOM 1749 C C . VAL A 1 216 ? -2.201 7.244 9.213 1.00 92.62 216 VAL A C 1
ATOM 1751 O O . VAL A 1 216 ? -2.302 7.670 10.363 1.00 92.62 216 VAL A O 1
ATOM 1754 N N . GLY A 1 217 ? -2.253 5.939 8.937 1.00 91.69 217 GLY A N 1
ATOM 1755 C CA . GLY A 1 217 ? -2.361 4.907 9.966 1.00 91.69 217 GLY A CA 1
ATOM 1756 C C . GLY A 1 217 ? -1.172 4.915 10.932 1.00 91.69 217 GLY A C 1
ATOM 1757 O O . GLY A 1 217 ? -1.375 4.926 12.146 1.00 91.69 217 GLY A O 1
ATOM 1758 N N . LEU A 1 218 ? 0.055 4.979 10.405 1.00 91.06 218 LEU A N 1
ATOM 1759 C CA . LEU A 1 218 ? 1.275 5.099 11.208 1.00 91.06 218 LEU A CA 1
ATOM 1760 C C . LEU A 1 218 ? 1.300 6.399 12.023 1.00 91.06 218 LEU A C 1
ATOM 1762 O O . LEU A 1 218 ? 1.577 6.365 13.220 1.00 91.06 218 LEU A O 1
ATOM 1766 N N . ALA A 1 219 ? 0.959 7.532 11.405 1.00 90.69 219 ALA A N 1
ATOM 1767 C CA . ALA A 1 219 ? 0.901 8.825 12.083 1.00 90.69 219 ALA A CA 1
ATOM 1768 C C . ALA A 1 219 ? -0.144 8.833 13.211 1.00 90.69 219 ALA A C 1
ATOM 1770 O O . ALA A 1 219 ? 0.118 9.345 14.298 1.00 90.69 219 ALA A O 1
ATOM 1771 N N . SER A 1 220 ? -1.310 8.220 12.986 1.00 91.38 220 SER A N 1
ATOM 1772 C CA . SER A 1 220 ? -2.348 8.079 14.010 1.00 91.38 220 SER A CA 1
ATOM 1773 C C . SER A 1 220 ? -1.881 7.213 15.180 1.00 91.38 220 SER A C 1
ATOM 1775 O O . SER A 1 220 ? -2.103 7.583 16.333 1.00 91.38 220 SER A O 1
ATOM 1777 N N . ALA A 1 221 ? -1.214 6.088 14.907 1.00 89.81 221 ALA A N 1
ATOM 1778 C CA . ALA A 1 221 ? -0.669 5.224 15.950 1.00 89.81 221 ALA A CA 1
ATOM 1779 C C . ALA A 1 221 ? 0.413 5.934 16.773 1.00 89.81 221 ALA A C 1
ATOM 1781 O O . ALA A 1 221 ? 0.347 5.927 18.000 1.00 89.81 221 ALA A O 1
ATOM 1782 N N . LEU A 1 222 ? 1.346 6.616 16.105 1.00 89.81 222 LEU A N 1
ATOM 1783 C CA . LEU A 1 222 ? 2.376 7.412 16.768 1.00 89.81 222 LEU A CA 1
ATOM 1784 C C . LEU A 1 222 ? 1.755 8.523 17.626 1.00 89.81 222 LEU A C 1
ATOM 1786 O O . LEU A 1 222 ? 2.136 8.688 18.781 1.00 89.81 222 LEU A O 1
ATOM 1790 N N . GLY A 1 223 ? 0.753 9.237 17.104 1.00 90.44 223 GLY A N 1
ATOM 1791 C CA . GLY A 1 223 ? 0.025 10.264 17.849 1.00 90.44 223 GLY A CA 1
ATOM 1792 C C . GLY A 1 223 ? -0.651 9.715 19.107 1.00 90.44 223 GLY A C 1
ATOM 1793 O O . GLY A 1 223 ? -0.529 10.309 20.176 1.00 90.44 223 GLY A O 1
ATOM 1794 N N . LYS A 1 224 ? -1.297 8.544 19.020 1.00 88.81 224 LYS A N 1
ATOM 1795 C CA . LYS A 1 224 ? -1.852 7.847 20.196 1.00 88.81 224 LYS A CA 1
ATOM 1796 C C . LYS A 1 224 ? -0.760 7.469 21.198 1.00 88.81 224 LYS A C 1
ATOM 1798 O O . LYS A 1 224 ? -0.967 7.644 22.395 1.00 88.81 224 LYS A O 1
ATOM 1803 N N . GLY A 1 225 ? 0.388 6.989 20.721 1.00 87.44 225 GLY A N 1
ATOM 1804 C CA . GLY A 1 225 ? 1.544 6.661 21.557 1.00 87.44 225 GLY A CA 1
ATOM 1805 C C . GLY A 1 225 ? 2.076 7.877 22.318 1.00 87.44 225 GLY A C 1
ATOM 1806 O O . GLY A 1 225 ? 2.259 7.805 23.530 1.00 87.44 225 GLY A O 1
ATOM 1807 N N . ILE A 1 226 ? 2.229 9.017 21.638 1.00 89.88 226 ILE A N 1
ATOM 1808 C CA . ILE A 1 226 ? 2.661 10.287 22.245 1.00 89.88 226 ILE A CA 1
ATOM 1809 C C . ILE A 1 226 ? 1.656 10.752 23.302 1.00 89.88 226 ILE A C 1
ATOM 1811 O O . ILE A 1 226 ? 2.043 11.049 24.431 1.00 89.88 226 ILE A O 1
ATOM 1815 N N . VAL A 1 227 ? 0.362 10.769 22.966 1.00 90.62 227 VAL A N 1
ATOM 1816 C CA . VAL A 1 227 ? -0.694 11.158 23.913 1.00 90.62 227 VAL A CA 1
ATOM 1817 C C . VAL A 1 227 ? -0.697 10.231 25.125 1.00 90.62 227 VAL A C 1
ATOM 1819 O O . VAL A 1 227 ? -0.764 10.713 26.249 1.00 90.62 227 VAL A O 1
ATOM 1822 N N . SER A 1 228 ? -0.565 8.919 24.918 1.00 87.31 228 SER A N 1
ATOM 1823 C CA . SER A 1 228 ? -0.496 7.942 26.005 1.00 87.31 228 SER A CA 1
ATOM 1824 C C . SER A 1 228 ? 0.726 8.159 26.899 1.00 87.31 228 SER A C 1
ATOM 1826 O O . SER A 1 228 ? 0.592 8.071 28.117 1.00 87.31 228 SER A O 1
ATOM 1828 N N . ALA A 1 229 ? 1.889 8.470 26.320 1.00 87.25 229 ALA A N 1
ATOM 1829 C CA . ALA A 1 229 ? 3.122 8.724 27.062 1.00 87.25 229 ALA A CA 1
ATOM 1830 C C . ALA A 1 229 ? 3.064 10.020 27.889 1.00 87.25 229 ALA A C 1
ATOM 1832 O O . ALA A 1 229 ? 3.683 10.100 28.947 1.00 87.25 229 ALA A O 1
ATOM 1833 N N . TRP A 1 230 ? 2.328 11.032 27.420 1.00 91.44 230 TRP A N 1
ATOM 1834 C CA . TRP A 1 230 ? 2.134 12.298 28.141 1.00 91.44 230 TRP A CA 1
ATOM 1835 C C . TRP A 1 230 ? 0.931 12.288 29.090 1.00 91.44 230 TRP A C 1
ATOM 1837 O O . TRP A 1 230 ? 0.865 13.095 30.019 1.00 91.44 230 TRP A O 1
ATOM 1847 N N . SER A 1 231 ? -0.033 11.394 28.878 1.00 87.25 231 SER A N 1
ATOM 1848 C CA . SER A 1 231 ? -1.195 11.254 29.751 1.00 87.25 231 SER A CA 1
ATOM 1849 C C . SER A 1 231 ? -0.827 10.595 31.081 1.00 87.25 231 SER A C 1
ATOM 1851 O O . SER A 1 231 ? 0.063 9.748 31.154 1.00 87.25 231 SER A O 1
ATOM 1853 N N . ARG A 1 232 ? -1.532 10.966 32.157 1.00 76.88 232 ARG A N 1
ATOM 1854 C CA . ARG A 1 232 ? -1.377 10.283 33.449 1.00 76.88 232 ARG A CA 1
ATOM 1855 C C . ARG A 1 232 ? -1.804 8.815 33.306 1.00 76.88 232 ARG A C 1
ATOM 1857 O O . ARG A 1 232 ? -2.805 8.569 32.634 1.00 76.88 232 ARG A O 1
ATOM 1864 N N . PRO A 1 233 ? -1.119 7.868 33.976 1.00 77.25 233 PRO A N 1
ATOM 1865 C CA . PRO A 1 233 ? -1.544 6.473 34.004 1.00 77.25 233 PRO A CA 1
ATOM 1866 C C . PRO A 1 233 ? -3.009 6.364 34.432 1.00 77.25 233 PRO A C 1
ATOM 1868 O O . PRO A 1 233 ? -3.446 7.123 35.306 1.00 77.25 233 PRO A O 1
ATOM 1871 N N . GLU A 1 234 ? -3.753 5.426 33.841 1.00 70.44 234 GLU A N 1
ATOM 1872 C CA . GLU A 1 234 ? -5.119 5.130 34.270 1.00 70.44 234 GLU A CA 1
ATOM 1873 C C . GLU A 1 234 ? -5.114 4.817 35.769 1.00 70.44 234 GLU A C 1
ATOM 1875 O O . GLU A 1 234 ? -4.575 3.809 36.226 1.00 70.44 234 GLU A O 1
ATOM 1880 N N . ARG A 1 235 ? -5.680 5.728 36.565 1.00 66.69 235 ARG A N 1
ATOM 1881 C CA . ARG A 1 235 ? -5.873 5.493 37.991 1.00 66.69 235 ARG A CA 1
ATOM 1882 C C . ARG A 1 235 ? -7.086 4.598 38.143 1.00 66.69 235 ARG A C 1
ATOM 1884 O O . ARG A 1 235 ? -8.197 4.997 37.796 1.00 66.69 235 ARG A O 1
ATOM 1891 N N . GLN A 1 236 ? -6.871 3.408 38.690 1.00 64.69 236 GLN A N 1
ATOM 1892 C CA . GLN A 1 236 ? -7.963 2.528 39.072 1.00 64.69 236 GLN A CA 1
ATOM 1893 C C . GLN A 1 236 ? -8.871 3.271 40.062 1.00 64.69 236 GLN A C 1
ATOM 1895 O O . GLN A 1 236 ? -8.393 3.899 41.011 1.00 64.69 236 GLN A O 1
ATOM 1900 N N . ALA A 1 237 ? -10.182 3.253 39.814 1.00 64.69 237 ALA A N 1
ATOM 1901 C CA . ALA A 1 237 ? -11.131 3.898 40.711 1.00 64.69 237 ALA A CA 1
ATOM 1902 C C . ALA A 1 237 ? -11.015 3.287 42.126 1.00 64.69 237 ALA A C 1
ATOM 1904 O O . ALA A 1 237 ? -10.866 2.061 42.236 1.00 64.69 237 ALA A O 1
ATOM 1905 N N . PRO A 1 238 ? -11.119 4.095 43.203 1.00 69.00 238 PRO A N 1
ATOM 1906 C CA . PRO A 1 238 ? -11.077 3.594 44.576 1.00 69.00 238 PRO A CA 1
ATOM 1907 C C . PRO A 1 238 ? -12.043 2.420 44.773 1.00 69.00 238 PRO A C 1
ATOM 1909 O O . PRO A 1 238 ? -13.091 2.349 44.117 1.00 69.00 238 PRO A O 1
ATOM 1912 N N . SER A 1 239 ? -11.703 1.466 45.642 1.00 67.19 239 SER A N 1
ATOM 1913 C CA . SER A 1 239 ? -12.665 0.447 46.074 1.00 67.19 239 SER A CA 1
ATOM 1914 C C . SER A 1 239 ? -13.896 1.136 46.661 1.00 67.19 239 SER A C 1
ATOM 1916 O O . SER A 1 239 ? -13.791 1.993 47.535 1.00 67.19 239 SER A O 1
ATOM 1918 N N . ARG A 1 240 ? -15.074 0.801 46.125 1.00 65.19 240 ARG A N 1
ATOM 1919 C CA . ARG A 1 240 ? -16.352 1.180 46.727 1.00 65.19 240 ARG A CA 1
ATOM 1920 C C . ARG A 1 240 ? -16.883 -0.041 47.476 1.00 65.19 240 ARG A C 1
ATOM 1922 O O . ARG A 1 240 ? -16.891 -1.108 46.866 1.00 65.19 240 ARG A O 1
ATOM 1929 N N . PRO A 1 241 ? -17.297 0.103 48.746 1.00 70.44 241 PRO A N 1
ATOM 1930 C CA . PRO A 1 241 ? -17.901 -0.987 49.511 1.00 70.44 241 PRO A CA 1
ATOM 1931 C C . PRO A 1 241 ? -19.163 -1.538 48.838 1.00 70.44 241 PRO A C 1
ATOM 1933 O O . PRO A 1 241 ? -19.342 -2.746 48.798 1.00 70.44 241 PRO A O 1
ATOM 1936 N N . ASP A 1 242 ? -19.961 -0.651 48.232 1.00 76.25 242 ASP A N 1
ATOM 1937 C CA . ASP A 1 242 ? -21.140 -0.997 47.437 1.00 76.25 242 ASP A CA 1
ATOM 1938 C C . ASP A 1 242 ? -20.936 -0.591 45.968 1.00 76.25 242 ASP A C 1
ATOM 1940 O O . ASP A 1 242 ? -21.010 0.599 45.619 1.00 76.25 242 ASP A O 1
ATOM 1944 N N . PRO A 1 243 ? -20.637 -1.550 45.074 1.00 67.81 243 PRO A N 1
ATOM 1945 C CA . PRO A 1 243 ? -20.630 -1.311 43.641 1.00 67.81 243 PRO A CA 1
ATOM 1946 C C . PRO A 1 243 ? -22.059 -1.045 43.154 1.00 67.81 243 PRO A C 1
ATOM 1948 O O . PRO A 1 243 ? -22.987 -1.787 43.469 1.00 67.81 243 PRO A O 1
ATOM 1951 N N . ALA A 1 244 ? -22.251 0.008 42.357 1.00 69.19 244 ALA A N 1
ATOM 1952 C CA . ALA A 1 244 ? -23.548 0.253 41.735 1.00 69.19 244 ALA A CA 1
ATOM 1953 C C . ALA A 1 244 ? -23.926 -0.931 40.819 1.00 69.19 244 ALA A C 1
ATOM 1955 O O . ALA A 1 244 ? -23.049 -1.450 40.120 1.00 69.19 244 ALA A O 1
ATOM 1956 N N . PRO A 1 245 ? -25.206 -1.344 40.767 1.00 64.81 245 PRO A N 1
ATOM 1957 C CA . PRO A 1 245 ? -25.637 -2.427 39.890 1.00 64.81 245 PRO A CA 1
ATOM 1958 C C . PRO A 1 245 ? -25.250 -2.120 38.434 1.00 64.81 245 PRO A C 1
ATOM 1960 O O . PRO A 1 245 ? -25.632 -1.088 37.883 1.00 64.81 245 PRO A O 1
ATOM 1963 N N . GLY A 1 246 ? -24.447 -3.003 37.828 1.00 64.44 246 GLY A N 1
ATOM 1964 C CA . GLY A 1 246 ? -23.867 -2.825 36.489 1.00 64.44 246 GLY A CA 1
ATOM 1965 C C . GLY A 1 246 ? -22.397 -2.385 36.461 1.00 64.44 246 GLY A C 1
ATOM 1966 O O . GLY A 1 246 ? -21.838 -2.211 35.378 1.00 64.44 246 GLY A O 1
ATOM 1967 N N . SER A 1 247 ? -21.743 -2.216 37.613 1.00 61.41 247 SER A N 1
ATOM 1968 C CA . SER A 1 247 ? -20.290 -2.037 37.662 1.00 61.41 247 SER A CA 1
ATOM 1969 C C . SER A 1 247 ? -19.571 -3.287 37.154 1.00 61.41 247 SER A C 1
ATOM 1971 O O . SER A 1 247 ? -19.912 -4.398 37.562 1.00 61.41 247 SER A O 1
ATOM 1973 N N . LEU A 1 248 ? -18.557 -3.103 36.305 1.00 55.00 248 LEU A N 1
ATOM 1974 C CA . LEU A 1 248 ? -17.759 -4.211 35.785 1.00 55.00 248 LEU A CA 1
ATOM 1975 C C . LEU A 1 248 ? -17.084 -4.986 36.936 1.00 55.00 248 LEU A C 1
ATOM 1977 O O . LEU A 1 248 ? -16.542 -4.348 37.849 1.00 55.00 248 LEU A O 1
ATOM 1981 N N . PRO A 1 249 ? -17.095 -6.331 36.899 1.00 57.47 249 PRO A N 1
ATOM 1982 C CA . PRO A 1 249 ? -16.339 -7.146 37.842 1.00 57.47 249 PRO A CA 1
ATOM 1983 C C .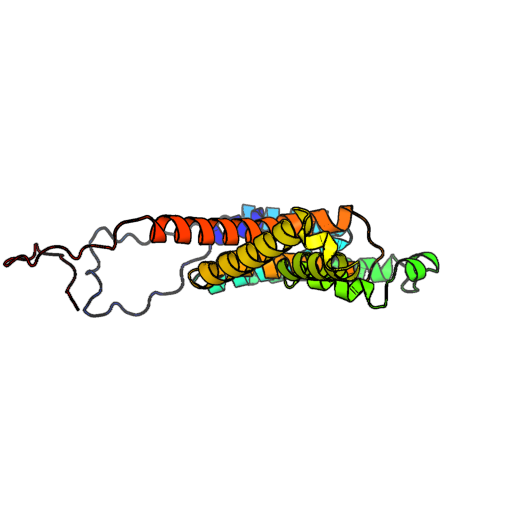 PRO A 1 249 ? -14.847 -6.801 37.741 1.00 57.47 249 PRO A C 1
ATOM 1985 O O . PRO A 1 249 ? -14.310 -6.625 36.645 1.00 57.47 249 PRO A O 1
ATOM 1988 N N . ARG A 1 250 ? -14.189 -6.637 38.894 1.00 61.12 250 ARG A N 1
ATOM 1989 C CA . ARG A 1 250 ? -12.740 -6.396 38.956 1.00 61.12 250 ARG A CA 1
ATOM 1990 C C . ARG A 1 250 ? -11.998 -7.731 38.743 1.00 61.12 250 ARG A C 1
ATOM 1992 O O . ARG A 1 250 ? -12.527 -8.746 39.196 1.00 61.12 250 ARG A O 1
ATOM 1999 N N . PRO A 1 251 ? -10.839 -7.743 38.059 1.00 56.09 251 PRO A N 1
ATOM 2000 C CA . PRO A 1 251 ? -9.923 -8.882 38.093 1.00 56.09 251 PRO A CA 1
ATOM 2001 C C . PRO A 1 251 ? -9.369 -9.118 39.503 1.00 56.09 251 PRO A C 1
ATOM 2003 O O . PRO A 1 251 ? -9.321 -8.139 40.290 1.00 56.09 251 PRO A O 1
#

Foldseek 3Di:
DVLLLVQCVQAWAFADDPDDDPQHDPDDPPPDDPPRDRDCVSLVVVLVVLLVCLVPDDLSLLVLVLSVLSQVLVVVVRTDRDCVSSCSNVVSSVVSVVVCPVPPDPDQDPVNVVFFDDDDQLVVVLVCLVQVLVVLVVVLVVQCVVDPVSVVDCNNVVSVVVSVLSVLLVVLCVVPVSQLVSLSVSLSSSLVVVSRGHDDPVSNPVSVVSVVSNVVSSVVSSVVVVCCVPDDPPDDDDDDPDDDPPDRDDD

Radius of gyration: 24.66 Å; chains: 1; bounding box: 68×36×81 Å

Sequence (251 aa):
MASYARYERLGASALPKPEPGPLDPPATKSSRLSLLRERKGWALLSTLCAALALASYEQAVMLPACLLGVAVAFRLQGRLPRWSWQISFWALLVGYLVLRSIVVPRDVSGYQAQQFRSGAGVWLDLSEYVFYPLGTMLSLWATLSVGFFVLINWQPWGYLLSFLQGLGAFWEARRDWRWPLTGWALSLLAFLPMAWLKLFEHYHWWPMTLRTIFVVGLASALGKGIVSAWSRPERQAPSRPDPAPGSLPRP

Secondary structure (DSSP, 8-state):
-HHHHHHHHHHPEEPPPPPPPTTSPP--TT---------HHHHHHHHHHHHHHHHH-GGGGGHHHHHHHHHHHHHHTTEE--THHHHHHHHHHHHHHHHHHHHS-SSPPHHHHHHB--SHHHHHHHHHHH-THHHHHHHHHHHHHT-GGGGGSHHHHHHHHHHHHHHHHHHHHTTS-HHHHHHHHHHHHHHHHHHTB---THHHHHHHHHHHHHHHHHHHHHHHHHHHHHSPP-PPPPPPSSPPTTPPPP-